Protein AF-A0A067H2M8-F1 (afdb_monomer_lite)

Secondary structure (DSSP, 8-state):
---EEEEEIIIIIEE-HHHHHHHHHHHHHHH-GGGSTT--HHHHHHHHHHHHHHGGG--STTHHHHHHHHHHHHH-GGG---TT-TT--HHHHHHHHHHHHHHHHHHTT--HHHHHHHHHHHHHHHHHH-HHHHHHHSEEPTTHHHHHHH--SEEEEEESS-HHHHHHHHHHHT-----EEEE--S----

Foldseek 3Di:
DFDEAEAECCPAWWVLLLLLLVLLVVLLCVVPVVLCVVPDVVLSVVLSVLSVVLVVVDQASLVSNVSSVLSSCLVDVVSDQFPPSVPDDSVNCNVQVVPRVVRSCVSVVHDPVVSLVSSVVSLVVCCVPPVPVSLVSTDTDPPNLVCQVPDPHHYEYEYCDDVVSVVSNCVPPHVRPDHDYDHPPDDRND

Sequence (190 aa):
MADLYALDFDGVLCDSCGESSLSAVKAAKVRWPGLFDGVDSVIEDWIVDQMHILRPVVETGYENLLLVRLLLEIRMPSIRKSSVSEGLTVEGILENWSKIKPVIMEDWSENRDALVDLFGKVRDEWMDKDLTTWIGANRFYPGIPDALKFASSRIYIVTTKQMLYYESLQELQYHLTEFMVWELVQRWKC

Organism: Citrus sinensis (NCBI:txid2711)

Structure (mmCIF, N/CA/C/O backbone):
data_AF-A0A067H2M8-F1
#
_entry.id   AF-A0A067H2M8-F1
#
loop_
_atom_site.group_PDB
_atom_site.id
_atom_site.type_symbol
_atom_site.label_atom_id
_atom_site.label_alt_id
_atom_site.label_comp_id
_atom_site.label_asym_id
_atom_site.label_entity_id
_atom_site.label_seq_id
_atom_site.pdbx_PDB_ins_code
_atom_site.Cartn_x
_atom_site.Cartn_y
_atom_site.Cartn_z
_atom_site.occupancy
_atom_site.B_iso_or_equiv
_atom_site.auth_seq_id
_atom_site.auth_comp_id
_atom_site.auth_asym_id
_atom_site.auth_atom_id
_atom_site.pdbx_PDB_model_num
ATOM 1 N N . MET A 1 1 ? 27.558 -12.879 -30.657 1.00 56.31 1 MET A N 1
ATOM 2 C CA . MET A 1 1 ? 26.306 -13.293 -29.990 1.00 56.31 1 MET A CA 1
ATOM 3 C C . MET A 1 1 ? 25.686 -12.030 -29.437 1.00 56.31 1 MET A C 1
ATOM 5 O O . MET A 1 1 ? 26.427 -11.264 -28.845 1.00 56.31 1 MET A O 1
ATOM 9 N N . ALA A 1 2 ? 24.414 -11.761 -29.728 1.00 75.31 2 ALA A N 1
ATOM 10 C CA . ALA A 1 2 ? 23.711 -10.655 -29.080 1.00 75.31 2 ALA A CA 1
ATOM 11 C C . ALA A 1 2 ? 23.363 -11.073 -27.648 1.00 75.31 2 ALA A C 1
ATOM 13 O O . ALA A 1 2 ? 22.971 -12.227 -27.443 1.00 75.31 2 ALA A O 1
ATOM 14 N N . ASP A 1 3 ? 23.524 -10.156 -26.699 1.00 85.06 3 ASP A N 1
ATOM 15 C CA . ASP A 1 3 ? 23.166 -10.393 -25.305 1.00 85.06 3 ASP A CA 1
ATOM 16 C C . ASP A 1 3 ? 21.646 -10.566 -25.160 1.00 85.06 3 ASP A C 1
ATOM 18 O O . ASP A 1 3 ? 20.851 -10.115 -25.995 1.00 85.06 3 ASP A O 1
ATOM 22 N N . LEU A 1 4 ? 21.245 -11.262 -24.099 1.00 87.69 4 LEU A N 1
ATOM 23 C CA . LEU A 1 4 ? 19.854 -11.464 -23.716 1.00 87.69 4 LEU A CA 1
ATOM 24 C C . LEU A 1 4 ? 19.677 -10.975 -22.283 1.00 87.69 4 LEU A C 1
ATOM 26 O O . LEU A 1 4 ? 20.441 -11.366 -21.401 1.00 87.69 4 LEU A O 1
ATOM 30 N N . TYR A 1 5 ? 18.654 -10.155 -22.060 1.00 85.94 5 TYR A N 1
ATOM 31 C CA . TYR A 1 5 ? 18.279 -9.661 -20.739 1.00 85.94 5 TYR A CA 1
ATOM 32 C C . TYR A 1 5 ? 16.954 -10.271 -20.298 1.00 85.94 5 TYR A C 1
ATOM 34 O O . TYR A 1 5 ? 16.018 -10.369 -21.087 1.00 85.94 5 TYR A O 1
ATOM 42 N N . ALA A 1 6 ? 16.871 -10.650 -19.028 1.00 86.50 6 ALA A N 1
ATOM 43 C CA . ALA A 1 6 ? 15.632 -11.013 -18.356 1.00 86.50 6 ALA A CA 1
ATOM 44 C C . ALA A 1 6 ? 15.443 -10.027 -17.199 1.00 86.50 6 ALA A C 1
ATOM 46 O O . ALA A 1 6 ? 16.275 -9.980 -16.293 1.00 86.50 6 ALA A O 1
ATOM 47 N N . LEU A 1 7 ? 14.415 -9.187 -17.285 1.00 86.25 7 LEU A N 1
ATOM 48 C CA . LEU A 1 7 ? 14.184 -8.060 -16.386 1.00 86.25 7 LEU A CA 1
ATOM 49 C C . LEU A 1 7 ? 12.970 -8.353 -15.510 1.00 86.25 7 LEU A C 1
ATOM 51 O O . LEU A 1 7 ? 11.916 -8.729 -16.021 1.00 86.25 7 LEU A O 1
ATOM 55 N N . ASP A 1 8 ? 13.127 -8.178 -14.202 1.00 84.25 8 ASP A N 1
ATOM 56 C CA . ASP A 1 8 ? 12.008 -8.264 -13.269 1.00 84.25 8 ASP A CA 1
ATOM 57 C C . ASP A 1 8 ? 11.084 -7.053 -13.433 1.00 84.25 8 ASP A C 1
ATOM 59 O O . ASP A 1 8 ? 11.547 -5.913 -13.517 1.00 84.25 8 ASP A O 1
ATOM 63 N N . PHE A 1 9 ? 9.776 -7.286 -13.495 1.00 82.75 9 PHE A N 1
ATOM 64 C CA . PHE A 1 9 ? 8.827 -6.213 -13.770 1.00 82.75 9 PHE A CA 1
ATOM 65 C C . PHE A 1 9 ? 8.784 -5.172 -12.640 1.00 82.75 9 PHE A C 1
ATOM 67 O O . PHE A 1 9 ? 9.075 -4.005 -12.892 1.00 82.75 9 PHE A O 1
ATOM 74 N N . ASP A 1 10 ? 8.487 -5.579 -11.404 1.00 77.94 10 ASP A N 1
ATOM 75 C CA . ASP A 1 10 ? 8.334 -4.636 -10.284 1.00 77.94 10 ASP A CA 1
ATOM 76 C C . ASP A 1 10 ? 9.689 -4.128 -9.750 1.00 77.94 10 ASP A C 1
ATOM 78 O O . ASP A 1 10 ? 9.782 -3.026 -9.222 1.00 77.94 10 ASP A O 1
ATOM 82 N N . GLY A 1 11 ? 10.756 -4.924 -9.852 1.00 80.06 11 GLY A N 1
ATOM 83 C CA . GLY A 1 11 ? 12.074 -4.577 -9.318 1.00 80.06 11 GLY A CA 1
ATOM 84 C C . GLY A 1 11 ? 12.980 -3.810 -10.280 1.00 80.06 11 GLY A C 1
ATOM 85 O O . GLY A 1 11 ? 13.974 -3.235 -9.837 1.00 80.06 11 GLY A O 1
ATOM 86 N N . VAL A 1 12 ? 12.681 -3.806 -11.585 1.00 86.19 12 VAL A N 1
ATOM 87 C CA . VAL A 1 12 ? 13.520 -3.138 -12.599 1.00 86.19 12 VAL A CA 1
ATOM 88 C C . VAL A 1 12 ? 12.724 -2.199 -13.489 1.00 86.19 12 VAL A C 1
ATOM 90 O O . VAL A 1 12 ? 13.233 -1.136 -13.836 1.00 86.19 12 VAL A O 1
ATOM 93 N N . LEU A 1 13 ? 11.509 -2.569 -13.895 1.00 84.31 13 LEU A N 1
ATOM 94 C CA . LEU A 1 13 ? 10.789 -1.821 -14.925 1.00 84.31 13 LEU A CA 1
ATOM 95 C C . LEU A 1 13 ? 9.836 -0.789 -14.340 1.00 84.31 13 LEU A C 1
ATOM 97 O O . LEU A 1 13 ? 9.843 0.366 -14.765 1.00 84.31 13 LEU A O 1
ATOM 101 N N . CYS A 1 14 ? 9.025 -1.209 -13.379 1.00 84.88 14 CYS A N 1
ATOM 102 C CA . CYS A 1 14 ? 7.854 -0.491 -12.921 1.00 84.88 14 CYS A CA 1
ATOM 103 C C . CYS A 1 14 ? 7.871 -0.301 -11.409 1.00 84.88 14 CYS A C 1
ATOM 105 O O . CYS A 1 14 ? 7.887 -1.264 -10.652 1.00 84.88 14 CYS A O 1
ATOM 107 N N . ASP A 1 15 ? 7.734 0.946 -10.974 1.00 86.50 15 ASP A N 1
ATOM 108 C CA . ASP A 1 15 ? 7.348 1.270 -9.614 1.00 86.50 15 ASP A CA 1
ATOM 109 C C . ASP A 1 15 ? 5.857 0.960 -9.418 1.00 86.50 15 ASP A C 1
ATOM 111 O O . ASP A 1 15 ? 4.973 1.793 -9.639 1.00 86.50 15 ASP A O 1
ATOM 115 N N . SER A 1 16 ? 5.573 -0.283 -9.026 1.00 83.19 16 SER A N 1
ATOM 116 C CA . SER A 1 16 ? 4.224 -0.725 -8.663 1.00 83.19 16 SER A CA 1
ATOM 117 C C . SER A 1 16 ? 3.851 -0.350 -7.220 1.00 83.19 16 SER A C 1
ATOM 119 O O . SER A 1 16 ? 2.772 -0.725 -6.743 1.00 83.19 16 SER A O 1
ATOM 121 N N . CYS A 1 17 ? 4.746 0.303 -6.464 1.00 86.25 17 CYS A N 1
ATOM 122 C CA . CYS A 1 17 ? 4.499 0.615 -5.059 1.00 86.25 17 CYS A CA 1
ATOM 123 C C . CYS A 1 17 ? 3.356 1.624 -4.928 1.00 86.25 17 CYS A C 1
ATOM 125 O O . CYS A 1 17 ? 2.462 1.416 -4.104 1.00 86.25 17 CYS A O 1
ATOM 127 N N . GLY A 1 18 ? 3.314 2.625 -5.812 1.00 87.44 18 GLY A N 1
ATOM 128 C CA . GLY A 1 18 ? 2.224 3.596 -5.899 1.00 87.44 18 GLY A CA 1
ATOM 129 C C . GLY A 1 18 ? 0.855 2.938 -6.086 1.00 87.44 18 GLY A C 1
ATOM 130 O O . GLY A 1 18 ? -0.044 3.155 -5.273 1.00 87.44 18 GLY A O 1
ATOM 131 N N . GLU A 1 19 ? 0.699 2.079 -7.100 1.00 91.50 19 GLU A N 1
ATOM 132 C CA . GLU A 1 19 ? -0.555 1.344 -7.333 1.00 91.50 19 GLU A CA 1
ATOM 133 C C . GLU A 1 19 ? -0.957 0.501 -6.125 1.00 91.50 19 GLU A C 1
ATOM 135 O O . GLU A 1 19 ? -2.073 0.643 -5.630 1.00 91.50 19 GLU A O 1
ATOM 140 N N . SER A 1 20 ? -0.052 -0.338 -5.617 1.00 91.31 20 SER A N 1
ATOM 141 C CA . SER A 1 20 ? -0.366 -1.235 -4.498 1.00 91.31 20 SER A CA 1
ATOM 142 C C . SER A 1 20 ? -0.766 -0.479 -3.222 1.00 91.31 20 SER A C 1
ATOM 144 O O . SER A 1 20 ? -1.695 -0.900 -2.528 1.00 91.31 20 SER A O 1
ATOM 146 N N . SER A 1 21 ? -0.138 0.670 -2.954 1.00 93.81 21 SER A N 1
ATOM 147 C CA . SER A 1 21 ? -0.455 1.544 -1.819 1.00 93.81 21 SER A CA 1
ATOM 148 C C . SER A 1 21 ? -1.825 2.204 -1.978 1.00 93.81 21 SER A C 1
ATOM 150 O O . SER A 1 21 ? -2.646 2.162 -1.062 1.00 93.81 21 SER A O 1
ATOM 152 N N . LEU A 1 22 ? -2.121 2.756 -3.159 1.00 94.75 22 LEU A N 1
ATOM 153 C CA . LEU A 1 22 ? -3.417 3.379 -3.448 1.00 94.75 22 LEU A CA 1
ATOM 154 C C . LEU A 1 22 ? -4.556 2.356 -3.419 1.00 94.75 22 LEU A C 1
ATOM 156 O O . LEU A 1 22 ? -5.611 2.615 -2.838 1.00 94.75 22 LEU A O 1
ATOM 160 N N . SER A 1 23 ? -4.337 1.171 -3.986 1.00 94.94 23 SER A N 1
ATOM 161 C CA . SER A 1 23 ? -5.277 0.052 -3.922 1.00 94.94 23 SER A CA 1
ATOM 162 C C . SER A 1 23 ? -5.531 -0.390 -2.482 1.00 94.94 23 SER A C 1
ATOM 164 O O . SER A 1 23 ? -6.674 -0.671 -2.121 1.00 94.94 23 SER A O 1
ATOM 166 N N . ALA A 1 24 ? -4.510 -0.371 -1.622 1.00 96.81 24 ALA A N 1
ATOM 167 C CA . ALA A 1 24 ? -4.663 -0.693 -0.209 1.00 96.81 24 ALA A CA 1
ATOM 168 C C . ALA A 1 24 ? -5.467 0.368 0.550 1.00 96.81 24 ALA A C 1
ATOM 170 O O . ALA A 1 24 ? -6.334 0.002 1.340 1.00 96.81 24 ALA A O 1
ATOM 171 N N . VAL A 1 25 ? -5.262 1.661 0.272 1.00 96.94 25 VAL A N 1
ATOM 172 C CA . VAL A 1 25 ? -6.093 2.743 0.833 1.00 96.94 25 VAL A CA 1
ATOM 173 C C . VAL A 1 25 ? -7.550 2.590 0.393 1.00 96.94 25 VAL A C 1
ATOM 175 O O . VAL A 1 25 ? -8.455 2.642 1.228 1.00 96.94 25 VAL A O 1
ATOM 178 N N . LYS A 1 26 ? -7.797 2.325 -0.896 1.00 96.00 26 LYS A N 1
ATOM 179 C CA . LYS A 1 26 ? -9.150 2.062 -1.418 1.00 96.00 26 LYS A CA 1
ATOM 180 C C . LYS A 1 26 ? -9.792 0.855 -0.730 1.00 96.00 26 LYS A C 1
ATOM 182 O O . LYS A 1 26 ? -10.932 0.944 -0.279 1.00 96.00 26 LYS A O 1
ATOM 187 N N . ALA A 1 27 ? -9.065 -0.251 -0.594 1.00 97.12 27 ALA A N 1
ATOM 188 C CA . ALA A 1 27 ? -9.567 -1.460 0.051 1.00 97.12 27 ALA A CA 1
ATOM 189 C C . ALA A 1 27 ? -9.803 -1.273 1.559 1.00 97.12 27 ALA A C 1
ATOM 191 O O . ALA A 1 27 ? -10.814 -1.739 2.085 1.00 97.12 27 ALA A O 1
ATOM 192 N N . ALA A 1 28 ? -8.937 -0.531 2.249 1.00 97.50 28 ALA A N 1
ATOM 193 C CA . ALA A 1 28 ? -9.103 -0.206 3.660 1.00 97.50 28 ALA A CA 1
ATOM 194 C C . ALA A 1 28 ? -10.357 0.652 3.905 1.00 97.50 28 ALA A C 1
ATOM 196 O O . ALA A 1 28 ? -11.106 0.363 4.837 1.00 97.50 28 ALA A O 1
ATOM 197 N N . LYS A 1 29 ? -10.655 1.625 3.030 1.00 96.94 29 LYS A N 1
ATOM 198 C CA . LYS A 1 29 ? -11.907 2.408 3.071 1.00 96.94 29 LYS A CA 1
ATOM 199 C C . LYS A 1 29 ? -13.154 1.537 2.900 1.00 96.94 29 LYS A C 1
ATOM 201 O O . LYS A 1 29 ? -14.165 1.781 3.549 1.00 96.94 29 LYS A O 1
ATOM 206 N N . VAL A 1 30 ? -13.084 0.504 2.057 1.00 97.38 30 VAL A N 1
ATOM 207 C CA . VAL A 1 30 ? -14.178 -0.469 1.887 1.00 97.38 30 VAL A CA 1
ATOM 208 C C . VAL A 1 30 ? -14.322 -1.359 3.124 1.00 97.38 30 VAL A C 1
ATOM 210 O O . VAL A 1 30 ? -15.438 -1.625 3.568 1.00 97.38 30 VAL A O 1
ATOM 213 N N . ARG A 1 31 ? -13.205 -1.827 3.695 1.00 97.56 31 ARG A N 1
ATOM 214 C CA . ARG A 1 31 ? -13.204 -2.769 4.823 1.00 97.56 31 ARG A CA 1
ATOM 215 C C . ARG A 1 31 ? -13.582 -2.118 6.153 1.00 97.56 31 ARG A C 1
ATOM 217 O O . ARG A 1 31 ? -14.285 -2.748 6.949 1.00 97.56 31 ARG A O 1
ATOM 224 N N . TRP A 1 32 ? -13.105 -0.898 6.393 1.00 96.75 32 TRP A N 1
ATOM 225 C CA . TRP A 1 32 ? -13.218 -0.177 7.662 1.00 96.75 32 TRP A CA 1
ATOM 226 C C . TRP A 1 32 ? -13.691 1.273 7.469 1.00 96.75 32 TRP A C 1
ATOM 228 O O . TRP A 1 32 ? -13.011 2.192 7.922 1.00 96.75 32 TRP A O 1
ATOM 238 N N . PRO A 1 33 ? -14.857 1.515 6.843 1.00 96.19 33 PRO A N 1
ATOM 239 C CA . PRO A 1 33 ? -15.288 2.862 6.459 1.00 96.19 33 PRO A CA 1
ATOM 240 C C . PRO A 1 33 ? -15.298 3.858 7.628 1.00 96.19 33 PRO A C 1
ATOM 242 O O . PRO A 1 33 ? -14.788 4.960 7.482 1.00 96.19 33 PRO A O 1
ATOM 245 N N . GLY A 1 34 ? -15.768 3.446 8.812 1.00 95.00 34 GLY A N 1
ATOM 246 C CA . GLY A 1 34 ? -15.823 4.323 9.990 1.00 95.00 34 GLY A CA 1
ATOM 247 C C . GLY A 1 34 ? -14.463 4.704 10.593 1.00 95.00 34 GLY A C 1
ATOM 248 O O . GLY A 1 34 ? -14.403 5.606 11.418 1.00 95.00 34 GLY A O 1
ATOM 249 N N . LEU A 1 35 ? -13.361 4.046 10.205 1.00 94.88 35 LEU A N 1
ATOM 250 C CA . LEU A 1 35 ? -12.015 4.477 10.612 1.00 94.88 35 LEU A CA 1
ATOM 251 C C . LEU A 1 35 ? -11.494 5.624 9.740 1.00 94.88 35 LEU A C 1
ATOM 253 O O . LEU A 1 35 ? -10.570 6.319 10.148 1.00 94.88 35 LEU A O 1
ATOM 257 N N . PHE A 1 36 ? -12.083 5.820 8.558 1.00 94.69 36 PHE A N 1
ATOM 258 C CA . PHE A 1 36 ? -11.705 6.876 7.621 1.00 94.69 36 PHE A CA 1
ATOM 259 C C . PHE A 1 36 ? -12.510 8.168 7.819 1.00 94.69 36 PHE A C 1
ATOM 261 O O . PHE A 1 36 ? -12.307 9.142 7.094 1.00 94.69 36 PHE A O 1
ATOM 268 N N . ASP A 1 37 ? -13.387 8.214 8.823 1.00 91.75 37 ASP A N 1
ATOM 269 C CA . ASP A 1 37 ? -14.097 9.431 9.200 1.00 91.75 37 ASP A CA 1
ATOM 270 C C . ASP A 1 37 ? -13.096 10.488 9.700 1.00 91.75 37 ASP A C 1
ATOM 272 O O . ASP A 1 37 ? -12.399 10.300 10.698 1.00 91.75 37 ASP A O 1
ATOM 276 N N . GLY A 1 38 ? -13.015 11.620 8.994 1.00 85.94 38 GLY A N 1
ATOM 277 C CA . GLY A 1 38 ? -12.073 12.700 9.312 1.00 85.94 38 GLY A CA 1
ATOM 278 C C . GLY A 1 38 ? -10.651 12.492 8.782 1.00 85.94 38 GLY A C 1
ATOM 279 O O . GLY A 1 38 ? -9.768 13.278 9.119 1.00 85.94 38 GLY A O 1
ATOM 280 N N . VAL A 1 39 ? -10.428 11.473 7.947 1.00 93.19 39 VAL A N 1
ATOM 281 C CA . VAL A 1 39 ? -9.182 11.314 7.190 1.00 93.19 39 VAL A CA 1
ATOM 282 C C . VAL A 1 39 ? -9.216 12.252 5.989 1.00 93.19 39 VAL A C 1
ATOM 284 O O . VAL A 1 39 ? -10.082 12.136 5.123 1.00 93.19 39 VAL A O 1
ATOM 287 N N . ASP A 1 40 ? -8.290 13.207 5.960 1.00 93.06 40 ASP A N 1
ATOM 288 C CA . ASP A 1 40 ? -8.107 14.119 4.835 1.00 93.06 40 ASP A CA 1
ATOM 289 C C . ASP A 1 40 ? -7.007 13.631 3.878 1.00 93.06 40 ASP A C 1
ATOM 291 O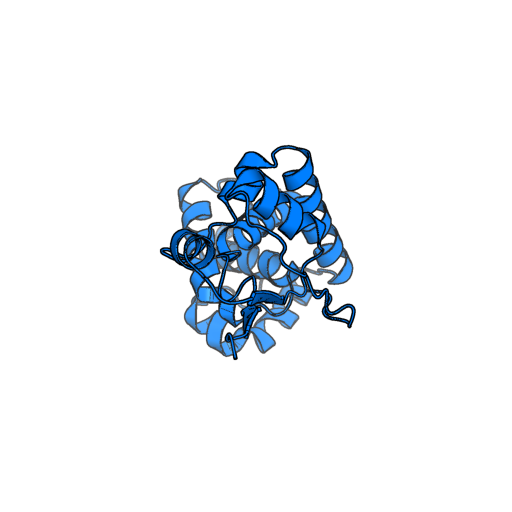 O . ASP A 1 40 ? -6.312 12.642 4.128 1.00 93.06 40 ASP A O 1
ATOM 295 N N . SER A 1 41 ? -6.834 14.347 2.765 1.00 93.25 41 SER A N 1
ATOM 296 C CA . SER A 1 41 ? -5.816 14.008 1.768 1.00 93.25 41 SER A CA 1
ATOM 297 C C . SER A 1 41 ? -4.393 14.073 2.323 1.00 93.25 41 SER A C 1
ATOM 299 O O . SER A 1 41 ? -3.542 13.325 1.870 1.00 93.25 41 SER A O 1
ATOM 301 N N . VAL A 1 42 ? -4.124 14.917 3.326 1.00 95.38 42 VAL A N 1
ATOM 302 C CA . VAL A 1 42 ? -2.784 15.046 3.920 1.00 95.38 42 VAL A CA 1
ATOM 303 C C . VAL A 1 42 ? -2.411 13.777 4.686 1.00 95.38 42 VAL A C 1
ATOM 305 O O . VAL A 1 42 ? -1.263 13.337 4.637 1.00 95.38 42 VAL A O 1
ATOM 308 N N . ILE A 1 43 ? -3.370 13.170 5.390 1.00 94.69 43 ILE A N 1
ATOM 309 C CA . ILE A 1 43 ? -3.161 11.885 6.065 1.00 94.69 43 ILE A CA 1
ATOM 310 C C . ILE A 1 43 ? -3.015 10.756 5.040 1.00 94.69 43 ILE A C 1
ATOM 312 O O . ILE A 1 43 ? -2.140 9.910 5.212 1.00 94.69 43 ILE A O 1
ATOM 316 N N . GLU A 1 44 ? -3.826 10.741 3.980 1.00 94.56 44 GLU A N 1
ATOM 317 C CA . GLU A 1 44 ? -3.713 9.725 2.923 1.00 94.56 44 GLU A CA 1
ATOM 318 C C . GLU A 1 44 ? -2.366 9.785 2.203 1.00 94.56 44 GLU A C 1
ATOM 320 O O . GLU A 1 44 ? -1.715 8.749 2.066 1.00 94.56 44 GLU A O 1
ATOM 325 N N . ASP A 1 45 ? -1.916 10.980 1.820 1.00 94.38 45 ASP A N 1
ATOM 326 C CA . ASP A 1 45 ? -0.614 11.190 1.185 1.00 94.38 45 ASP A CA 1
ATOM 327 C C . ASP A 1 45 ? 0.516 10.729 2.116 1.00 94.38 45 ASP A C 1
ATOM 329 O O . ASP A 1 45 ? 1.397 9.976 1.704 1.00 94.38 45 ASP A O 1
ATOM 333 N N . TRP A 1 46 ? 0.440 11.068 3.411 1.00 96.12 46 TRP A N 1
ATOM 334 C CA . TRP A 1 46 ? 1.416 10.600 4.397 1.00 96.12 46 TRP A CA 1
ATOM 335 C C . TRP A 1 46 ? 1.442 9.070 4.521 1.00 96.12 46 TRP A C 1
ATOM 337 O O . TRP A 1 46 ? 2.526 8.490 4.616 1.00 96.12 46 TRP A O 1
ATOM 347 N N . ILE A 1 47 ? 0.278 8.407 4.507 1.00 96.62 47 ILE A N 1
ATOM 348 C CA . ILE A 1 47 ? 0.189 6.940 4.518 1.00 96.62 47 ILE A CA 1
ATOM 349 C C . ILE A 1 47 ? 0.876 6.372 3.277 1.00 96.62 47 ILE A C 1
ATOM 351 O O . ILE A 1 47 ? 1.707 5.478 3.414 1.00 96.62 47 ILE A O 1
ATOM 355 N N . VAL A 1 48 ? 0.572 6.891 2.085 1.00 94.56 48 VAL A N 1
ATOM 356 C CA . VAL A 1 48 ? 1.185 6.432 0.829 1.00 94.56 48 VAL A CA 1
ATOM 357 C C . VAL A 1 48 ? 2.705 6.622 0.855 1.00 94.56 48 VAL A C 1
ATOM 359 O O . VAL A 1 48 ? 3.435 5.712 0.462 1.00 94.56 48 VAL A O 1
ATOM 362 N N . ASP A 1 49 ? 3.207 7.731 1.395 1.00 95.06 49 ASP A N 1
ATOM 363 C CA . ASP A 1 49 ? 4.647 7.950 1.569 1.00 95.06 49 ASP A CA 1
ATOM 364 C C . ASP A 1 49 ? 5.276 6.911 2.513 1.00 95.06 49 ASP A C 1
ATOM 366 O O . ASP A 1 49 ? 6.328 6.344 2.206 1.00 95.06 49 ASP A O 1
ATOM 370 N N . GLN A 1 50 ? 4.622 6.590 3.637 1.00 97.00 50 GLN A N 1
ATOM 371 C CA . GLN A 1 50 ? 5.126 5.563 4.560 1.00 97.00 50 GLN A CA 1
ATOM 372 C 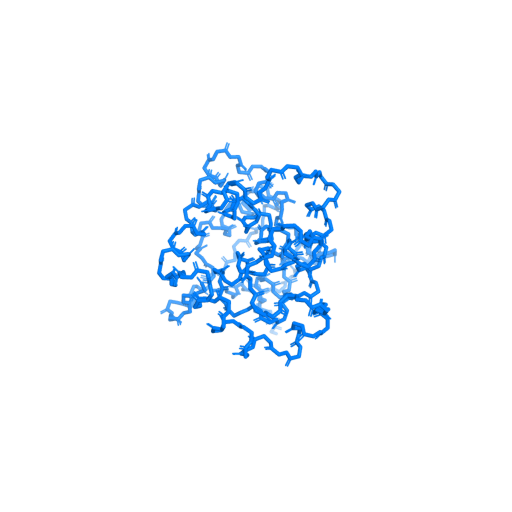C . GLN A 1 50 ? 5.077 4.161 3.945 1.00 97.00 50 GLN A C 1
ATOM 374 O O . GLN A 1 50 ? 5.952 3.339 4.214 1.00 97.00 50 GLN A O 1
ATOM 379 N N . MET A 1 51 ? 4.093 3.878 3.090 1.00 95.50 51 MET A N 1
ATOM 380 C CA . MET A 1 51 ? 3.989 2.596 2.392 1.00 95.50 51 MET A CA 1
ATOM 381 C C . MET A 1 51 ? 5.191 2.328 1.475 1.00 95.50 51 MET A C 1
ATOM 383 O O . MET A 1 51 ? 5.627 1.180 1.385 1.00 95.50 51 MET A O 1
ATOM 387 N N . HIS A 1 52 ? 5.797 3.361 0.876 1.00 91.88 52 HIS A N 1
ATOM 388 C CA . HIS A 1 52 ? 7.040 3.204 0.107 1.00 91.88 52 HIS A CA 1
ATOM 389 C C . HIS A 1 52 ? 8.210 2.761 0.992 1.00 91.88 52 HIS A C 1
ATOM 391 O O . HIS A 1 52 ? 8.999 1.905 0.594 1.00 91.88 52 HIS A O 1
ATOM 397 N N . ILE A 1 53 ? 8.294 3.291 2.215 1.00 94.56 53 ILE A N 1
ATOM 398 C CA . ILE A 1 53 ? 9.310 2.892 3.197 1.00 94.56 53 ILE A CA 1
ATOM 399 C C . ILE A 1 53 ? 9.062 1.455 3.667 1.00 94.56 53 ILE A C 1
ATOM 401 O O . ILE A 1 53 ? 10.006 0.680 3.788 1.00 94.56 53 ILE A O 1
ATOM 405 N N . LEU A 1 54 ? 7.799 1.085 3.896 1.00 95.75 54 LEU A N 1
ATOM 406 C CA . LEU A 1 54 ? 7.389 -0.230 4.402 1.00 95.75 54 LEU A CA 1
ATOM 407 C C . LEU A 1 54 ? 7.339 -1.323 3.329 1.00 95.75 54 LEU A C 1
ATOM 409 O O . LEU A 1 54 ? 7.187 -2.499 3.658 1.00 95.75 54 LEU A O 1
ATOM 413 N N . ARG A 1 55 ? 7.534 -0.981 2.053 1.00 92.06 55 ARG A N 1
ATOM 414 C CA . ARG A 1 55 ? 7.549 -1.936 0.939 1.00 92.06 55 ARG A CA 1
ATOM 415 C C . ARG A 1 55 ? 8.398 -3.199 1.180 1.00 92.06 55 ARG A C 1
ATOM 417 O O . ARG A 1 55 ? 7.941 -4.261 0.744 1.00 92.06 55 ARG A O 1
ATOM 424 N N . PRO A 1 56 ? 9.570 -3.150 1.852 1.00 92.75 56 PRO A N 1
ATOM 425 C CA . PRO A 1 56 ? 10.397 -4.332 2.094 1.00 92.75 56 PRO A CA 1
ATOM 426 C C . PRO A 1 56 ? 9.767 -5.396 2.998 1.00 92.75 56 PRO A C 1
ATOM 428 O O . PRO A 1 56 ? 10.173 -6.550 2.910 1.00 92.75 56 PRO A O 1
ATOM 431 N N . VAL A 1 57 ? 8.802 -5.047 3.861 1.00 94.44 57 VAL A N 1
ATOM 432 C CA . VAL A 1 57 ? 8.164 -6.038 4.752 1.00 94.44 57 VAL A CA 1
ATOM 433 C C . VAL A 1 57 ? 6.969 -6.749 4.120 1.00 94.44 57 VAL A C 1
ATOM 435 O O . VAL A 1 57 ? 6.476 -7.725 4.678 1.00 94.44 57 VAL A O 1
ATOM 438 N N . VAL A 1 58 ? 6.494 -6.264 2.971 1.00 91.56 58 VAL A N 1
ATOM 439 C CA . VAL A 1 58 ? 5.296 -6.775 2.301 1.00 91.56 58 VAL A CA 1
ATOM 440 C C . VAL A 1 58 ? 5.641 -8.008 1.472 1.00 91.56 58 VAL A C 1
ATOM 442 O O . VAL A 1 58 ? 6.285 -7.909 0.426 1.00 91.56 58 VAL A O 1
ATOM 445 N N . GLU A 1 59 ? 5.145 -9.162 1.912 1.00 87.69 59 GLU A N 1
ATOM 446 C CA . GLU A 1 59 ? 5.283 -10.436 1.190 1.00 87.69 59 GLU A CA 1
ATOM 447 C C . GLU A 1 59 ? 4.080 -10.716 0.277 1.00 87.69 59 GLU A C 1
ATOM 449 O O . GLU A 1 59 ? 4.205 -11.317 -0.792 1.00 87.69 59 GLU A O 1
ATOM 454 N N . THR A 1 60 ? 2.897 -10.275 0.704 1.00 86.38 60 THR A N 1
ATOM 455 C CA . THR A 1 60 ? 1.614 -10.537 0.046 1.00 86.38 60 THR A CA 1
ATOM 456 C C . THR A 1 60 ? 0.778 -9.260 -0.017 1.00 86.38 60 THR A C 1
ATOM 458 O O . THR A 1 60 ? 0.885 -8.384 0.839 1.00 86.38 60 THR A O 1
ATOM 461 N N . GLY A 1 61 ? -0.055 -9.119 -1.046 1.00 86.81 61 GLY A N 1
ATOM 462 C CA . GLY A 1 61 ? -0.781 -7.891 -1.361 1.00 86.81 61 GLY A CA 1
ATOM 463 C C . GLY A 1 61 ? -1.714 -7.436 -0.241 1.00 86.81 61 GLY A C 1
ATOM 464 O O . GLY A 1 61 ? -1.792 -6.238 0.036 1.00 86.81 61 GLY A O 1
ATOM 465 N N . TYR A 1 62 ? -2.357 -8.382 0.453 1.00 92.88 62 TYR A N 1
ATOM 466 C CA . TYR A 1 62 ? -3.291 -8.077 1.543 1.00 92.88 62 TYR A CA 1
ATOM 467 C C . TYR A 1 62 ? -2.614 -7.408 2.751 1.00 92.88 62 TYR A C 1
ATOM 469 O O . TYR A 1 62 ? -3.267 -6.688 3.508 1.00 92.88 62 TYR A O 1
ATOM 477 N N . GLU A 1 63 ? -1.306 -7.608 2.935 1.00 96.38 63 GLU A N 1
ATOM 478 C CA . GLU A 1 63 ? -0.552 -6.990 4.029 1.00 96.38 63 GLU A CA 1
ATOM 479 C C . GLU A 1 63 ? -0.516 -5.470 3.896 1.00 96.38 63 GLU A C 1
ATOM 481 O O . GLU A 1 63 ? -0.498 -4.777 4.911 1.00 96.38 63 GLU A O 1
ATOM 486 N N . ASN A 1 64 ? -0.628 -4.938 2.675 1.00 96.44 64 ASN A N 1
ATOM 487 C CA . ASN A 1 64 ? -0.727 -3.499 2.473 1.00 96.44 64 ASN A CA 1
ATOM 488 C C . ASN A 1 64 ? -1.964 -2.901 3.164 1.00 96.44 64 ASN A C 1
ATOM 490 O O . ASN A 1 64 ? -1.880 -1.804 3.706 1.00 96.44 64 ASN A O 1
ATOM 494 N N . LEU A 1 65 ? -3.098 -3.617 3.210 1.00 96.75 65 LEU A N 1
ATOM 495 C CA . LEU A 1 65 ? -4.299 -3.144 3.918 1.00 96.75 65 LEU A CA 1
ATOM 496 C C . LEU A 1 65 ? -4.037 -3.040 5.419 1.00 96.75 65 LEU A C 1
ATOM 498 O O . LEU A 1 65 ? -4.491 -2.097 6.069 1.00 96.75 65 LEU A O 1
ATOM 502 N N . LEU A 1 66 ? -3.314 -4.020 5.968 1.00 98.12 66 LEU A N 1
ATOM 503 C CA . LEU A 1 66 ? -2.968 -4.041 7.383 1.00 98.12 66 LEU A CA 1
ATOM 504 C C . LEU A 1 66 ? -2.035 -2.882 7.733 1.00 98.12 66 LEU A C 1
ATOM 506 O O . LEU A 1 66 ? -2.255 -2.213 8.739 1.00 98.12 66 LEU A O 1
ATOM 510 N N . LEU A 1 67 ? -1.037 -2.617 6.886 1.00 98.31 67 LEU A N 1
ATOM 511 C CA . LEU A 1 67 ? -0.118 -1.494 7.056 1.00 98.31 67 LEU A CA 1
ATOM 512 C C . LEU A 1 67 ? -0.848 -0.151 6.976 1.00 98.31 67 LEU A C 1
ATOM 514 O O . LEU A 1 67 ? -0.645 0.683 7.853 1.00 98.31 67 LEU A O 1
ATOM 518 N N . VAL A 1 68 ? -1.755 0.037 6.009 1.00 98.12 68 VAL A N 1
ATOM 519 C CA . VAL A 1 68 ? -2.580 1.255 5.903 1.00 98.12 68 VAL A CA 1
ATOM 520 C C . VAL A 1 68 ? -3.352 1.507 7.195 1.00 98.12 68 VAL A C 1
ATOM 522 O O . VAL A 1 68 ? -3.295 2.607 7.745 1.00 98.12 68 VAL A O 1
ATOM 525 N N . ARG A 1 69 ? -4.050 0.493 7.721 1.00 97.81 69 ARG A N 1
ATOM 526 C CA . ARG A 1 69 ? -4.798 0.647 8.972 1.00 97.81 69 ARG A CA 1
ATOM 527 C C . ARG A 1 69 ? -3.880 0.892 10.169 1.00 97.81 69 ARG A C 1
ATOM 529 O O . ARG A 1 69 ? -4.204 1.726 11.009 1.00 97.81 69 ARG A O 1
ATOM 536 N N . LEU A 1 70 ? -2.745 0.199 10.256 1.00 97.94 70 LEU A N 1
ATOM 537 C CA . LEU A 1 70 ? -1.798 0.373 11.357 1.00 97.94 70 LEU A CA 1
ATOM 538 C C . LEU A 1 70 ? -1.203 1.787 11.367 1.00 97.94 70 LEU A C 1
ATOM 540 O O . LEU A 1 70 ? -1.164 2.429 12.414 1.00 97.94 70 LEU A O 1
ATOM 544 N N . LEU A 1 71 ? -0.803 2.296 10.200 1.00 97.69 71 LEU A N 1
ATOM 545 C CA . LEU A 1 71 ? -0.341 3.673 10.014 1.00 97.69 71 LEU A CA 1
ATOM 546 C C . LEU A 1 71 ? -1.417 4.686 10.410 1.00 97.69 71 LEU A C 1
ATOM 548 O O . LEU A 1 71 ? -1.111 5.694 11.051 1.00 97.69 71 LEU A O 1
ATOM 552 N N . LEU A 1 72 ? -2.679 4.399 10.088 1.00 96.62 72 LEU A N 1
ATOM 553 C CA . LEU A 1 72 ? -3.800 5.239 10.485 1.00 96.62 72 LEU A CA 1
ATOM 554 C C . LEU A 1 72 ? -3.984 5.257 12.013 1.00 96.62 72 LEU A C 1
ATOM 556 O O . LEU A 1 72 ? -4.105 6.332 12.592 1.00 96.62 72 LEU A O 1
ATOM 560 N N . GLU A 1 73 ? -3.919 4.105 12.687 1.00 96.25 73 GLU A N 1
ATOM 561 C CA . GLU A 1 73 ? -3.985 4.010 14.157 1.00 96.25 73 GLU A CA 1
ATOM 562 C C . GLU A 1 73 ? -2.794 4.711 14.855 1.00 96.25 73 GLU A C 1
ATOM 564 O O . GLU A 1 73 ? -2.954 5.319 15.922 1.00 96.25 73 GLU A O 1
ATOM 569 N N . ILE A 1 74 ? -1.602 4.702 14.245 1.00 94.62 74 ILE A N 1
ATOM 570 C CA . ILE A 1 74 ? -0.438 5.476 14.718 1.00 94.62 74 ILE A CA 1
ATOM 571 C C . ILE A 1 74 ? -0.729 6.978 14.622 1.00 94.62 74 ILE A C 1
ATOM 573 O O . ILE A 1 74 ? -0.538 7.714 15.597 1.00 94.62 74 ILE A O 1
ATOM 577 N N . ARG A 1 75 ? -1.218 7.431 13.460 1.00 93.50 75 ARG A N 1
ATOM 578 C CA . ARG A 1 75 ? -1.456 8.849 13.160 1.00 93.50 75 ARG A CA 1
ATOM 579 C C . ARG A 1 75 ? -2.652 9.428 13.913 1.00 93.50 75 ARG A C 1
ATOM 581 O O . ARG A 1 75 ? -2.632 10.609 14.256 1.00 93.50 75 ARG A O 1
ATOM 588 N N . MET A 1 76 ? -3.664 8.609 14.185 1.00 92.81 76 MET A N 1
ATOM 589 C CA . MET A 1 76 ? -4.930 8.999 14.800 1.00 92.81 76 MET A CA 1
ATOM 590 C C . MET A 1 76 ? -5.175 8.191 16.084 1.00 92.81 76 MET A C 1
ATOM 592 O O . MET A 1 76 ? -5.791 7.125 16.054 1.00 92.81 76 MET A O 1
ATOM 596 N N . PRO A 1 77 ? -4.745 8.708 17.252 1.00 88.44 77 PRO A N 1
ATOM 597 C CA . PRO A 1 77 ? -4.889 8.003 18.524 1.00 88.44 77 PRO A CA 1
ATOM 598 C C . PRO A 1 77 ? -6.329 7.621 18.888 1.00 88.44 77 PRO A C 1
ATOM 600 O O . PRO A 1 77 ? -6.541 6.638 19.591 1.00 88.44 77 PRO A O 1
ATOM 603 N N . SER A 1 78 ? -7.314 8.388 18.415 1.00 90.69 78 SER A N 1
ATOM 604 C CA . SER A 1 78 ? -8.736 8.199 18.718 1.00 90.69 78 SER A CA 1
ATOM 605 C C . SER A 1 78 ? -9.340 6.924 18.132 1.00 90.69 78 SER A C 1
ATOM 607 O O . SER A 1 78 ? -10.365 6.473 18.632 1.00 90.69 78 SER A O 1
ATOM 609 N N . ILE A 1 79 ? -8.733 6.351 17.088 1.00 91.31 79 ILE A N 1
ATOM 610 C CA . ILE A 1 79 ? -9.250 5.156 16.405 1.00 91.31 79 ILE A CA 1
ATOM 611 C C . ILE A 1 79 ? -8.485 3.878 16.770 1.00 91.31 79 ILE A C 1
ATOM 613 O O . ILE A 1 79 ? -8.772 2.813 16.219 1.00 91.31 79 ILE A O 1
ATOM 617 N N . ARG A 1 80 ? -7.484 3.978 17.658 1.00 92.44 80 ARG A N 1
ATOM 618 C CA . ARG A 1 80 ? -6.635 2.844 18.030 1.00 92.44 80 ARG A CA 1
ATOM 619 C C . ARG A 1 80 ? -7.469 1.711 18.597 1.00 92.44 80 ARG A C 1
ATOM 621 O O . ARG A 1 80 ? -8.260 1.892 19.521 1.00 92.44 80 ARG A O 1
ATOM 628 N N . LYS A 1 81 ? -7.221 0.526 18.057 1.00 92.12 81 LYS A N 1
ATOM 629 C CA . LYS A 1 81 ? -7.774 -0.735 18.545 1.00 92.12 81 LYS A CA 1
ATOM 630 C C . LYS A 1 81 ? -6.672 -1.759 18.784 1.00 92.12 81 LYS A C 1
ATOM 632 O O . LYS A 1 81 ? -6.805 -2.586 19.678 1.00 92.12 81 LYS A O 1
ATOM 637 N N . SER A 1 82 ? -5.610 -1.710 17.984 1.00 92.44 82 SER A N 1
ATOM 638 C CA . SER A 1 82 ? -4.470 -2.603 18.132 1.00 92.44 82 SER A CA 1
ATOM 639 C C . SER A 1 82 ? -3.711 -2.322 19.425 1.00 92.44 82 SER A C 1
ATOM 641 O O . SER A 1 82 ? -3.439 -1.173 19.780 1.00 92.44 82 SER A O 1
ATOM 643 N N . SER A 1 83 ? -3.305 -3.398 20.083 1.00 93.25 83 SER A N 1
ATOM 644 C CA . SER A 1 83 ? -2.487 -3.393 21.297 1.00 93.25 83 SER A CA 1
ATOM 645 C C . SER A 1 83 ? -1.053 -2.900 21.068 1.00 93.25 83 SER A C 1
ATOM 647 O O . SER A 1 83 ? -0.338 -2.608 22.023 1.00 93.25 83 SER A O 1
ATOM 649 N N . VAL A 1 84 ? -0.634 -2.791 19.803 1.00 94.06 84 VAL A N 1
ATOM 650 C CA . VAL A 1 84 ? 0.748 -2.501 19.396 1.00 94.06 84 VAL A CA 1
ATOM 651 C C . VAL A 1 84 ? 0.946 -1.119 18.774 1.00 94.06 84 VAL A C 1
ATOM 653 O O . VAL A 1 84 ? 2.084 -0.761 18.511 1.00 94.06 84 VAL A O 1
ATOM 656 N N . SER A 1 85 ? -0.111 -0.340 18.512 1.00 90.94 85 SER A N 1
ATOM 657 C CA . SER A 1 85 ? 0.013 0.956 17.810 1.00 90.94 85 SER A CA 1
ATOM 658 C C . SER A 1 85 ? 0.545 2.100 18.677 1.00 90.94 85 SER A C 1
ATOM 660 O O . SER A 1 85 ? 1.056 3.091 18.150 1.00 90.94 85 SER A O 1
ATOM 662 N N . GLU A 1 86 ? 0.433 2.007 20.002 1.00 92.69 86 GLU A N 1
ATOM 663 C CA . GLU A 1 86 ? 0.898 3.064 20.898 1.00 92.69 86 GLU A CA 1
ATOM 664 C C . GLU A 1 86 ? 2.431 3.148 20.909 1.00 92.69 86 GLU A C 1
ATOM 666 O O . GLU A 1 86 ? 3.122 2.204 21.278 1.00 92.69 86 GLU A O 1
ATOM 671 N N . GLY A 1 87 ? 2.969 4.298 20.488 1.00 91.88 87 GLY A N 1
ATOM 672 C CA . GLY A 1 87 ? 4.416 4.533 20.425 1.00 91.88 87 GLY A CA 1
ATOM 673 C C . GLY A 1 87 ? 5.138 3.800 19.287 1.00 91.88 87 GLY A C 1
ATOM 674 O O . GLY A 1 87 ? 6.359 3.903 19.191 1.00 91.88 87 GLY A O 1
ATOM 675 N N . LEU A 1 88 ? 4.411 3.091 18.418 1.00 95.81 88 LEU A N 1
ATOM 676 C CA . LEU A 1 88 ? 4.986 2.382 17.280 1.00 95.81 88 LEU A CA 1
ATOM 677 C C . LEU A 1 88 ? 5.444 3.362 16.194 1.00 95.81 88 LEU A C 1
ATOM 679 O O . LEU A 1 88 ? 4.691 4.242 15.776 1.00 95.81 88 LEU A O 1
ATOM 683 N N . THR A 1 89 ? 6.678 3.187 15.723 1.00 96.25 89 THR A N 1
ATOM 684 C CA . THR A 1 89 ? 7.248 3.950 14.605 1.00 96.25 89 THR A CA 1
ATOM 685 C C . THR A 1 89 ? 7.299 3.108 13.334 1.00 96.25 89 THR A C 1
ATOM 687 O O . THR A 1 89 ? 7.154 1.885 13.374 1.00 96.25 89 THR A O 1
ATOM 690 N N . VAL A 1 90 ? 7.539 3.760 12.197 1.00 96.19 90 VAL A N 1
ATOM 691 C CA . VAL A 1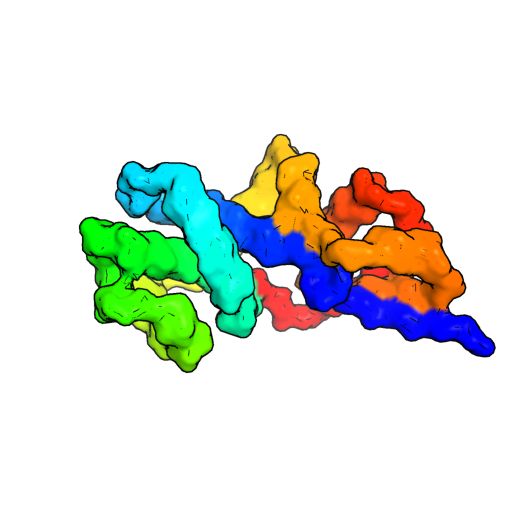 90 ? 7.697 3.094 10.895 1.00 96.19 90 VAL A CA 1
ATOM 692 C C . VAL A 1 90 ? 8.902 2.147 10.911 1.00 96.19 90 VAL A C 1
ATOM 694 O O . VAL A 1 90 ? 8.804 1.018 10.440 1.00 96.19 90 VAL A O 1
ATOM 697 N N . GLU A 1 91 ? 10.003 2.543 11.546 1.00 96.75 91 GLU A N 1
ATOM 698 C CA . GLU A 1 91 ? 11.181 1.694 11.756 1.00 96.75 91 GLU A CA 1
ATOM 699 C C . GLU A 1 91 ? 10.848 0.489 12.643 1.00 96.75 91 GLU A C 1
ATOM 701 O O . GLU A 1 91 ? 11.241 -0.636 12.341 1.00 96.75 91 GLU A O 1
ATOM 706 N N . GLY A 1 92 ? 10.045 0.695 13.692 1.00 97.19 92 GLY A N 1
ATOM 707 C CA . GLY A 1 92 ? 9.568 -0.391 14.546 1.00 97.19 92 GLY A CA 1
ATOM 708 C C . GLY A 1 92 ? 8.744 -1.428 13.777 1.00 97.19 92 GLY A C 1
ATOM 709 O O . GLY A 1 92 ? 8.878 -2.627 14.040 1.00 97.19 92 GLY A O 1
ATOM 710 N N . ILE A 1 93 ? 7.944 -0.987 12.797 1.00 97.88 93 ILE A N 1
ATOM 711 C CA . ILE A 1 93 ? 7.233 -1.878 11.868 1.00 97.88 93 ILE A CA 1
ATOM 712 C C . ILE A 1 93 ? 8.233 -2.642 10.995 1.00 97.88 93 ILE A C 1
ATOM 714 O O . ILE A 1 93 ? 8.135 -3.867 10.927 1.00 97.88 93 ILE A O 1
ATOM 718 N N . LEU A 1 94 ? 9.203 -1.959 10.373 1.00 97.00 94 LEU A N 1
ATOM 719 C CA . LEU A 1 94 ? 10.217 -2.594 9.518 1.00 97.00 94 LEU A CA 1
ATOM 720 C C . LEU A 1 94 ? 10.952 -3.734 10.231 1.00 97.00 94 LEU A C 1
ATOM 722 O O . LEU A 1 94 ? 11.133 -4.813 9.671 1.00 97.00 94 LEU A O 1
ATOM 726 N N . GLU A 1 95 ? 11.349 -3.507 11.479 1.00 97.31 95 GLU A N 1
ATOM 727 C CA . GLU A 1 95 ? 12.131 -4.468 12.258 1.00 97.31 95 GLU A CA 1
ATOM 728 C C . GLU A 1 95 ? 11.296 -5.635 12.803 1.00 97.31 95 GLU A C 1
ATOM 730 O O . GLU A 1 95 ? 11.830 -6.720 13.045 1.00 97.31 95 GLU A O 1
ATOM 735 N N . ASN A 1 96 ? 9.991 -5.435 13.028 1.00 97.12 96 ASN A N 1
ATOM 736 C CA . ASN A 1 96 ? 9.164 -6.375 13.793 1.00 97.12 96 ASN A CA 1
ATOM 737 C C . ASN A 1 96 ? 7.873 -6.810 13.086 1.00 97.12 96 ASN A C 1
ATOM 739 O O . ASN A 1 96 ? 7.005 -7.403 13.734 1.00 97.12 96 ASN A O 1
ATOM 743 N N . TRP A 1 97 ? 7.734 -6.583 11.776 1.00 97.62 97 TRP A N 1
ATOM 744 C CA . TRP A 1 97 ? 6.494 -6.867 11.043 1.00 97.62 97 TRP A CA 1
ATOM 745 C C . TRP A 1 97 ? 5.980 -8.298 11.231 1.00 97.62 97 TRP A C 1
ATOM 747 O O . TRP A 1 97 ? 4.797 -8.500 11.498 1.00 97.62 97 TRP A O 1
ATOM 757 N N . SER A 1 98 ? 6.866 -9.296 11.197 1.00 96.06 98 SER A N 1
ATOM 758 C CA . SER A 1 98 ? 6.499 -10.708 11.387 1.00 96.06 98 SER A CA 1
ATOM 759 C C . SER A 1 98 ? 5.877 -11.009 12.757 1.00 96.06 98 SER A C 1
ATOM 761 O O . SER A 1 98 ? 5.098 -11.953 12.877 1.00 96.06 98 SER A O 1
ATOM 763 N N . LYS A 1 99 ? 6.181 -10.197 13.779 1.00 97.44 99 LYS A N 1
ATOM 764 C CA . LYS A 1 99 ? 5.590 -10.279 15.123 1.00 97.44 99 LYS A CA 1
ATOM 765 C C . LYS A 1 99 ? 4.333 -9.418 15.253 1.00 97.44 99 LYS A C 1
ATOM 767 O O . LYS A 1 99 ? 3.401 -9.818 15.936 1.00 97.44 99 LYS A O 1
ATOM 772 N N . ILE A 1 100 ? 4.298 -8.260 14.593 1.00 98.12 100 ILE A N 1
ATOM 773 C CA . ILE A 1 100 ? 3.171 -7.314 14.619 1.00 98.12 100 ILE A CA 1
ATOM 774 C C . ILE A 1 100 ? 1.967 -7.868 13.848 1.00 98.12 100 ILE A C 1
ATOM 776 O O . ILE A 1 100 ? 0.849 -7.849 14.358 1.00 98.12 100 ILE A O 1
ATOM 780 N N . LYS A 1 101 ? 2.196 -8.400 12.640 1.00 97.62 101 LYS A N 1
ATOM 781 C CA . LYS A 1 101 ? 1.166 -8.925 11.731 1.00 97.62 101 LYS A CA 1
ATOM 782 C C . LYS A 1 101 ? 0.182 -9.900 12.400 1.00 97.62 101 LYS A C 1
ATOM 784 O O . LYS A 1 101 ? -1.020 -9.671 12.273 1.00 97.62 101 LYS A O 1
ATOM 789 N N . PRO A 1 102 ? 0.613 -10.969 13.103 1.00 97.69 102 PRO A N 1
ATOM 790 C CA . PRO A 1 102 ? -0.332 -11.881 13.748 1.00 97.69 102 PRO A CA 1
ATOM 791 C C . PRO A 1 102 ? -1.150 -11.208 14.860 1.00 97.69 102 PRO A C 1
ATOM 793 O O . PRO A 1 102 ? -2.337 -11.494 14.973 1.00 97.69 102 PRO A O 1
ATOM 796 N N . VAL A 1 103 ? -0.556 -10.278 15.617 1.00 98.06 103 VAL A N 1
ATOM 797 C CA . VAL A 1 103 ? -1.241 -9.570 16.712 1.00 98.06 103 VAL A CA 1
ATOM 798 C C . VAL A 1 103 ? -2.360 -8.683 16.176 1.00 98.06 103 VAL A C 1
ATOM 800 O O . VAL A 1 103 ? -3.496 -8.784 16.625 1.00 98.06 103 VAL A O 1
ATOM 803 N N . ILE A 1 104 ? -2.085 -7.859 15.160 1.00 98.00 104 ILE A N 1
ATOM 804 C CA . ILE A 1 104 ? -3.112 -6.971 14.594 1.00 98.00 104 ILE A CA 1
ATOM 805 C C . ILE A 1 104 ? -4.218 -7.749 13.870 1.00 98.00 104 ILE A C 1
ATOM 807 O O . ILE A 1 104 ? -5.376 -7.347 13.919 1.00 98.00 104 ILE A O 1
ATOM 811 N N . MET A 1 105 ? -3.895 -8.886 13.240 1.00 97.75 105 MET A N 1
ATOM 812 C CA . MET A 1 105 ? -4.902 -9.773 12.644 1.00 97.75 105 MET A CA 1
ATOM 813 C C . MET A 1 105 ? -5.881 -10.302 13.702 1.00 97.75 105 MET A C 1
ATOM 815 O O . MET A 1 105 ? -7.084 -10.354 13.444 1.00 97.75 105 MET A O 1
ATOM 819 N N . GLU A 1 106 ? -5.384 -10.651 14.892 1.00 97.69 106 GLU A N 1
ATOM 820 C CA . GLU A 1 106 ? -6.200 -11.093 16.027 1.00 97.69 106 GLU A CA 1
ATOM 821 C C . GLU A 1 106 ? -6.999 -9.935 16.649 1.00 97.69 106 GLU A C 1
ATOM 823 O O . GLU A 1 106 ? -8.230 -10.014 16.724 1.00 97.69 106 GLU A O 1
ATOM 828 N N . ASP A 1 107 ? -6.337 -8.825 16.996 1.00 97.19 107 ASP A N 1
ATOM 829 C CA . ASP A 1 107 ? -6.951 -7.628 17.600 1.00 97.19 107 ASP A CA 1
ATOM 830 C C . ASP A 1 107 ? -8.096 -7.072 16.738 1.00 97.19 107 ASP A C 1
ATOM 832 O O . ASP A 1 107 ? -9.127 -6.573 17.217 1.00 97.19 107 ASP A O 1
ATOM 836 N N . TRP A 1 108 ? -7.927 -7.140 15.421 1.00 97.50 108 TRP A N 1
ATOM 837 C CA . TRP A 1 108 ? -8.913 -6.665 14.462 1.00 97.50 108 TRP A CA 1
ATOM 838 C C . TRP A 1 108 ? -9.921 -7.735 14.049 1.00 97.50 108 TRP A C 1
ATOM 840 O O . TRP A 1 108 ? -10.932 -7.382 13.443 1.00 97.50 108 TRP A O 1
ATOM 850 N N . SER A 1 109 ? -9.702 -8.990 14.454 1.00 97.06 109 SER A N 1
ATOM 851 C CA . SER A 1 109 ? -10.524 -10.154 14.110 1.00 97.06 109 SER A CA 1
ATOM 852 C C . SER A 1 109 ? -10.671 -10.329 12.596 1.00 97.06 109 SER A C 1
ATOM 854 O O . SER A 1 109 ? -11.768 -10.546 12.079 1.00 97.06 109 SER A O 1
ATOM 856 N N . GLU A 1 110 ? -9.559 -10.184 11.875 1.00 97.25 110 GLU A N 1
ATOM 857 C CA . GLU A 1 110 ? -9.524 -10.249 10.417 1.00 97.25 110 GLU A CA 1
ATOM 858 C C . GLU A 1 110 ? -9.240 -11.658 9.897 1.00 97.25 110 GLU A C 1
ATOM 860 O O . GLU A 1 110 ? -8.586 -12.483 10.534 1.00 97.25 110 GLU A O 1
ATOM 865 N N . ASN A 1 111 ? -9.717 -11.921 8.682 1.00 96.75 111 ASN A N 1
ATOM 866 C CA . ASN A 1 111 ? -9.476 -13.168 7.972 1.00 96.75 111 ASN A CA 1
ATOM 867 C C . ASN A 1 111 ? -8.600 -12.907 6.743 1.00 96.75 111 ASN A C 1
ATOM 869 O O . ASN A 1 111 ? -8.909 -12.039 5.930 1.00 96.75 111 ASN A O 1
ATOM 873 N N . ARG A 1 112 ? -7.522 -13.686 6.596 1.00 95.56 112 ARG A N 1
ATOM 874 C CA . ARG A 1 112 ? -6.566 -13.530 5.492 1.00 95.56 112 ARG A CA 1
ATOM 875 C C . ARG A 1 112 ? -7.230 -13.636 4.120 1.00 95.56 112 ARG A C 1
ATOM 877 O O . ARG A 1 112 ? -7.004 -12.765 3.290 1.00 95.56 112 ARG A O 1
ATOM 884 N N . ASP A 1 113 ? -8.025 -14.676 3.886 1.00 95.06 113 ASP A N 1
ATOM 885 C CA . ASP A 1 113 ? -8.608 -14.940 2.567 1.00 95.06 113 ASP A CA 1
ATOM 886 C C . ASP A 1 113 ? -9.585 -13.825 2.171 1.00 95.06 113 ASP A C 1
ATOM 888 O O . ASP A 1 113 ? -9.524 -13.319 1.056 1.00 95.06 113 ASP A O 1
ATOM 892 N N . ALA A 1 114 ? -10.384 -13.333 3.123 1.00 96.31 114 ALA A N 1
ATOM 893 C CA . ALA A 1 114 ? -11.267 -12.191 2.894 1.00 96.31 114 ALA A CA 1
ATOM 894 C C . ALA A 1 114 ? -10.505 -10.905 2.513 1.00 96.31 114 ALA A C 1
ATOM 896 O O . ALA A 1 114 ? -10.974 -10.141 1.669 1.00 96.31 114 ALA A O 1
ATOM 897 N N . LEU A 1 115 ? -9.337 -10.654 3.119 1.00 97.06 115 LEU A N 1
ATOM 898 C CA . LEU A 1 115 ? -8.503 -9.497 2.775 1.00 97.06 115 LEU A CA 1
ATOM 899 C C . LEU A 1 115 ? -7.819 -9.663 1.412 1.00 97.06 115 LEU A C 1
ATOM 901 O O . LEU A 1 115 ? -7.727 -8.690 0.665 1.00 97.06 115 LEU A O 1
ATOM 905 N N . VAL A 1 116 ? -7.367 -10.876 1.077 1.00 93.88 116 VAL A N 1
ATOM 906 C CA . VAL A 1 116 ? -6.806 -11.205 -0.244 1.00 93.88 116 VAL A CA 1
ATOM 907 C C . VAL A 1 116 ? -7.850 -10.972 -1.337 1.00 93.88 116 VAL A C 1
ATOM 909 O O . VAL A 1 116 ? -7.578 -10.245 -2.292 1.00 93.88 116 VAL A O 1
ATOM 912 N N . ASP A 1 117 ? -9.056 -11.515 -1.164 1.00 94.12 117 ASP A N 1
ATOM 913 C CA . ASP A 1 117 ? -10.149 -11.380 -2.130 1.00 94.12 117 ASP A CA 1
ATOM 914 C C . ASP A 1 117 ? -10.567 -9.915 -2.306 1.00 94.12 117 ASP A C 1
ATOM 916 O O . ASP A 1 117 ? -10.761 -9.444 -3.429 1.00 94.12 117 ASP A O 1
ATOM 920 N N . LEU A 1 118 ? -10.666 -9.163 -1.203 1.00 96.25 118 LEU A N 1
ATOM 921 C CA . LEU A 1 118 ? -10.999 -7.742 -1.250 1.00 96.25 118 LEU A CA 1
ATOM 922 C C . LEU A 1 118 ? -9.928 -6.929 -1.984 1.00 96.25 118 LEU A C 1
ATOM 924 O O . LEU A 1 118 ? -10.270 -6.067 -2.795 1.00 96.25 118 LEU A O 1
ATOM 928 N N . PHE A 1 119 ? -8.648 -7.184 -1.705 1.00 94.31 119 PHE A N 1
ATOM 929 C CA . PHE A 1 119 ? -7.558 -6.465 -2.354 1.00 94.31 119 PHE A CA 1
ATOM 930 C C . PHE A 1 119 ? -7.538 -6.722 -3.861 1.00 94.31 119 PHE A C 1
ATOM 932 O O . PHE A 1 119 ? -7.467 -5.765 -4.629 1.00 94.31 119 PHE A O 1
ATOM 939 N N . GLY A 1 120 ? -7.670 -7.984 -4.285 1.00 91.38 120 GLY A N 1
ATOM 940 C CA . GLY A 1 120 ? -7.773 -8.340 -5.703 1.00 91.38 120 GLY A CA 1
ATOM 941 C C . GLY A 1 120 ? -8.947 -7.635 -6.380 1.00 91.38 120 GLY A C 1
ATOM 942 O O . GLY A 1 120 ? -8.755 -6.899 -7.344 1.00 91.38 120 GLY A O 1
ATOM 943 N N . LYS A 1 121 ? -10.142 -7.738 -5.787 1.00 93.19 121 LYS A N 1
ATOM 944 C CA . LYS A 1 121 ? -11.361 -7.118 -6.319 1.00 93.19 121 LYS A CA 1
ATOM 945 C C . LYS A 1 121 ? -11.235 -5.604 -6.512 1.00 93.19 121 LYS A C 1
ATOM 947 O O . LYS A 1 121 ? -11.692 -5.082 -7.521 1.00 93.19 121 LYS A O 1
ATOM 952 N N . VAL A 1 122 ? -10.643 -4.882 -5.560 1.00 94.56 122 VAL A N 1
ATOM 953 C CA . VAL A 1 122 ? -10.480 -3.419 -5.664 1.00 94.56 122 VAL A CA 1
ATOM 954 C C . VAL A 1 122 ? -9.533 -3.029 -6.799 1.00 94.56 122 VAL A C 1
ATOM 956 O O . VAL A 1 122 ? -9.762 -2.007 -7.448 1.00 94.56 122 VAL A O 1
ATOM 959 N N . ARG A 1 123 ? -8.490 -3.828 -7.047 1.00 91.00 123 ARG A N 1
ATOM 960 C CA . ARG A 1 123 ? -7.543 -3.603 -8.148 1.00 91.00 123 ARG A CA 1
ATOM 961 C C . ARG A 1 123 ? -8.211 -3.843 -9.492 1.00 91.00 123 ARG A C 1
ATOM 963 O O . ARG A 1 123 ? -8.162 -2.958 -10.342 1.00 91.00 123 ARG A O 1
ATOM 970 N N . ASP A 1 124 ? -8.911 -4.965 -9.623 1.00 89.44 124 ASP A N 1
ATOM 971 C CA . ASP A 1 124 ? -9.640 -5.322 -10.840 1.00 89.44 124 ASP A CA 1
ATOM 972 C C . ASP A 1 124 ? -10.727 -4.276 -11.149 1.00 89.44 124 ASP A C 1
ATOM 974 O O . ASP A 1 124 ? -10.788 -3.739 -12.251 1.00 89.44 124 ASP A O 1
ATOM 978 N N . GLU A 1 125 ? -11.510 -3.860 -10.146 1.00 92.94 125 GLU A N 1
ATOM 979 C CA . GLU A 1 125 ? -12.503 -2.795 -10.322 1.00 92.94 125 GLU A CA 1
ATOM 980 C C . GLU A 1 125 ? -11.886 -1.443 -10.706 1.00 92.94 125 GLU A C 1
ATOM 982 O O . GLU A 1 125 ? -12.532 -0.650 -11.396 1.00 92.94 125 GLU A O 1
ATOM 987 N N . TRP A 1 126 ? -10.679 -1.128 -10.225 1.00 92.44 126 TRP A N 1
ATOM 988 C CA . TRP A 1 126 ? -9.997 0.107 -10.604 1.00 92.44 126 TRP A CA 1
ATOM 989 C C . TRP A 1 126 ? -9.512 0.038 -12.054 1.00 92.44 126 TRP A C 1
ATOM 991 O O . TRP A 1 126 ? -9.757 0.985 -12.800 1.00 92.44 126 TRP A O 1
ATOM 1001 N N . MET A 1 127 ? -8.918 -1.083 -12.469 1.00 87.25 127 MET A N 1
ATOM 1002 C CA . MET A 1 127 ? -8.537 -1.320 -13.865 1.00 87.25 127 MET A CA 1
ATOM 1003 C C . MET A 1 127 ? -9.740 -1.202 -14.807 1.00 87.25 127 MET A C 1
ATOM 1005 O O . MET A 1 127 ? -9.652 -0.502 -15.814 1.00 87.25 127 MET A O 1
ATOM 1009 N N . ASP A 1 128 ? -10.875 -1.806 -14.446 1.00 89.50 128 ASP A N 1
ATOM 1010 C CA . ASP A 1 128 ? -12.093 -1.799 -15.263 1.00 89.50 128 ASP A CA 1
ATOM 1011 C C . ASP A 1 128 ? -12.716 -0.402 -15.398 1.00 89.50 128 ASP A C 1
ATOM 1013 O O . ASP A 1 128 ? -13.223 -0.033 -16.459 1.00 89.50 128 ASP A O 1
ATOM 1017 N N . LYS A 1 129 ? -12.727 0.382 -14.313 1.00 92.06 129 LYS A N 1
ATOM 1018 C CA . LYS A 1 129 ? -13.410 1.688 -14.276 1.00 92.06 129 LYS A CA 1
ATOM 1019 C C . LYS A 1 129 ? -12.544 2.829 -14.791 1.00 92.06 129 LYS A C 1
ATOM 1021 O O . LYS A 1 129 ? -13.079 3.782 -15.354 1.00 92.06 129 LYS A O 1
ATOM 1026 N N . ASP A 1 130 ? -11.241 2.779 -14.537 1.00 90.00 130 ASP A N 1
ATOM 1027 C CA . ASP A 1 130 ? -10.320 3.868 -14.844 1.00 90.00 130 ASP A CA 1
ATOM 1028 C C . ASP A 1 130 ? -8.898 3.348 -15.069 1.00 90.00 130 ASP A C 1
ATOM 1030 O O . ASP A 1 130 ? -7.968 3.570 -14.284 1.00 90.00 130 ASP A O 1
ATOM 1034 N N . LEU A 1 131 ? -8.742 2.661 -16.201 1.00 85.44 131 LEU A N 1
ATOM 1035 C CA . LEU A 1 131 ? -7.466 2.123 -16.648 1.00 85.44 131 LEU A CA 1
ATOM 1036 C C . LEU A 1 131 ? -6.376 3.202 -16.737 1.00 85.44 131 LEU A C 1
ATOM 1038 O O . LEU A 1 131 ? -5.223 2.944 -16.411 1.00 85.44 131 LEU A O 1
ATOM 1042 N N . THR A 1 132 ? -6.733 4.430 -17.128 1.00 85.88 132 THR A N 1
ATOM 1043 C CA . THR A 1 132 ? -5.772 5.533 -17.284 1.00 85.88 132 THR A CA 1
ATOM 1044 C C . THR A 1 132 ? -5.125 5.904 -15.953 1.00 85.88 132 THR A C 1
ATOM 1046 O O . THR A 1 132 ? -3.899 6.022 -15.876 1.00 85.88 132 THR A O 1
ATOM 1049 N N . THR A 1 133 ? -5.915 6.085 -14.889 1.00 88.94 133 THR A N 1
ATOM 1050 C CA . THR A 1 133 ? -5.340 6.414 -13.575 1.00 88.94 133 THR A CA 1
ATOM 1051 C C . THR A 1 133 ? -4.660 5.217 -12.931 1.00 88.94 133 THR A C 1
ATOM 1053 O O . THR A 1 133 ? -3.665 5.404 -12.230 1.00 88.94 133 THR A O 1
ATOM 1056 N N . TRP A 1 134 ? -5.128 4.000 -13.218 1.00 88.00 134 TRP A N 1
ATOM 1057 C CA . TRP A 1 134 ? -4.457 2.774 -12.799 1.00 88.00 134 TRP A CA 1
ATOM 1058 C C . TRP A 1 134 ? -3.055 2.646 -13.428 1.00 88.00 134 TRP A C 1
ATOM 1060 O O . TRP A 1 134 ? -2.074 2.416 -12.720 1.00 88.00 134 TRP A O 1
ATOM 1070 N N . ILE A 1 135 ? -2.917 2.906 -14.732 1.00 83.00 135 ILE A N 1
ATOM 1071 C CA . ILE A 1 135 ? -1.618 2.963 -15.426 1.00 83.00 135 ILE A CA 1
ATOM 1072 C C . ILE A 1 135 ? -0.753 4.097 -14.871 1.00 83.00 135 ILE A C 1
ATOM 1074 O O . ILE A 1 135 ? 0.426 3.903 -14.594 1.00 83.00 135 ILE A O 1
ATOM 1078 N N . GLY A 1 136 ? -1.335 5.276 -14.633 1.00 84.06 136 GLY A N 1
ATOM 1079 C CA . GLY A 1 136 ? -0.617 6.418 -14.059 1.00 84.06 136 GLY A CA 1
ATOM 1080 C C . GLY A 1 136 ? -0.037 6.168 -12.657 1.00 84.06 136 GLY A C 1
ATOM 1081 O O . GLY A 1 136 ? 0.896 6.873 -12.250 1.00 84.06 136 GLY A O 1
ATOM 1082 N N . ALA A 1 137 ? -0.568 5.177 -11.934 1.00 87.56 137 ALA A N 1
ATOM 1083 C CA . ALA A 1 137 ? -0.067 4.713 -10.643 1.00 87.56 137 ALA A CA 1
ATOM 1084 C C . ALA A 1 137 ? 1.025 3.627 -10.750 1.00 87.56 137 ALA A C 1
ATOM 1086 O O . ALA A 1 137 ? 1.728 3.392 -9.770 1.00 87.56 137 ALA A O 1
ATOM 1087 N N . ASN A 1 138 ? 1.194 3.006 -11.922 1.00 85.06 138 ASN A N 1
ATOM 1088 C CA . ASN A 1 138 ? 2.245 2.036 -12.244 1.00 85.06 138 ASN A CA 1
ATOM 1089 C C . ASN A 1 138 ? 3.294 2.697 -13.141 1.00 85.06 138 ASN A C 1
ATOM 1091 O O . ASN A 1 138 ? 3.316 2.527 -14.361 1.00 85.06 138 ASN A O 1
ATOM 1095 N N . ARG A 1 139 ? 4.146 3.529 -12.546 1.00 83.19 139 ARG A N 1
ATOM 1096 C CA . ARG A 1 139 ? 5.096 4.338 -13.317 1.00 83.19 139 ARG A CA 1
ATOM 1097 C C . ARG A 1 139 ? 6.358 3.545 -13.596 1.00 83.19 139 ARG A C 1
ATOM 1099 O O . ARG A 1 139 ? 6.903 2.923 -12.697 1.00 83.19 139 ARG A O 1
ATOM 1106 N N . PHE A 1 140 ? 6.888 3.630 -14.812 1.00 85.38 140 PHE A N 1
ATOM 1107 C CA . PHE A 1 140 ? 8.229 3.109 -15.062 1.00 85.38 140 PHE A CA 1
ATOM 1108 C C . PHE A 1 140 ? 9.284 3.918 -14.317 1.00 85.38 140 PHE A C 1
ATOM 1110 O O . PHE A 1 140 ? 9.172 5.143 -14.195 1.00 85.38 140 PHE A O 1
ATOM 1117 N N . TYR A 1 141 ? 10.326 3.232 -13.844 1.00 87.75 141 TYR A N 1
ATOM 1118 C CA . TYR A 1 141 ? 11.451 3.914 -13.222 1.00 87.75 141 TYR A CA 1
ATOM 1119 C C . TYR A 1 141 ? 12.106 4.884 -14.222 1.00 87.75 141 TYR A C 1
ATOM 1121 O O . TYR A 1 141 ? 12.164 4.599 -15.427 1.00 87.75 141 TYR A O 1
ATOM 1129 N N . PRO A 1 142 ? 12.612 6.042 -13.758 1.00 89.25 142 PRO A N 1
ATOM 1130 C CA . PRO A 1 142 ? 13.239 7.022 -14.637 1.00 89.25 142 PRO A CA 1
ATOM 1131 C C . PRO A 1 142 ? 14.344 6.405 -15.506 1.00 89.25 142 PRO A C 1
ATOM 1133 O O . PRO A 1 142 ? 15.229 5.715 -15.008 1.00 89.25 142 PRO A O 1
ATOM 1136 N N . GLY A 1 143 ? 14.292 6.660 -16.816 1.00 88.75 143 GLY A N 1
ATOM 1137 C CA . GLY A 1 143 ? 15.263 6.148 -17.792 1.00 88.75 143 GLY A CA 1
ATOM 1138 C C . GLY A 1 143 ? 14.977 4.742 -18.334 1.00 88.75 143 GLY A C 1
ATOM 1139 O O . GLY A 1 143 ? 15.507 4.401 -19.390 1.00 88.75 143 GLY A O 1
ATOM 1140 N N . ILE A 1 144 ? 14.097 3.953 -17.702 1.00 89.06 144 ILE A N 1
ATOM 1141 C CA . ILE A 1 144 ? 13.685 2.640 -18.227 1.00 89.06 144 ILE A CA 1
ATOM 1142 C C . ILE A 1 144 ? 13.003 2.741 -19.598 1.00 89.06 144 ILE A C 1
ATOM 1144 O O . ILE A 1 144 ? 13.395 1.978 -20.481 1.00 89.06 144 ILE A O 1
ATOM 1148 N N . PRO A 1 145 ? 12.047 3.664 -19.848 1.00 83.81 145 PRO A N 1
ATOM 1149 C CA . PRO A 1 145 ? 11.415 3.752 -21.164 1.00 83.81 145 PRO A CA 1
ATOM 1150 C C . PRO A 1 145 ? 12.419 3.967 -22.303 1.00 83.81 145 PRO A C 1
ATOM 1152 O O . PRO A 1 145 ? 12.343 3.303 -23.336 1.00 83.81 145 PRO A O 1
ATOM 1155 N N . ASP A 1 146 ? 13.394 4.856 -22.095 1.00 85.06 146 ASP A N 1
ATOM 1156 C CA . ASP A 1 146 ? 14.443 5.128 -23.078 1.00 85.06 146 ASP A CA 1
ATOM 1157 C C . ASP A 1 146 ? 15.367 3.917 -23.245 1.00 85.06 146 ASP A C 1
ATOM 1159 O O . ASP A 1 146 ? 15.661 3.516 -24.372 1.00 85.06 146 ASP A O 1
ATOM 1163 N N . ALA A 1 147 ? 15.775 3.279 -22.144 1.00 87.12 147 ALA A N 1
ATOM 1164 C CA . ALA A 1 147 ? 16.605 2.079 -22.184 1.00 87.12 147 ALA A CA 1
ATOM 1165 C C . ALA A 1 147 ? 15.940 0.938 -22.972 1.00 87.12 147 ALA A C 1
ATOM 1167 O O . ALA A 1 147 ? 16.595 0.318 -23.807 1.00 87.12 147 ALA A O 1
ATOM 1168 N N . LEU A 1 148 ? 14.642 0.697 -22.760 1.00 83.44 148 LEU A N 1
ATOM 1169 C CA . LEU A 1 148 ? 13.880 -0.311 -23.502 1.00 83.44 148 LEU A CA 1
ATOM 1170 C C . LEU A 1 148 ? 13.758 0.048 -24.987 1.00 83.44 148 LEU A C 1
ATOM 1172 O O . LEU A 1 148 ? 13.911 -0.819 -25.843 1.00 83.44 148 LEU A O 1
ATOM 1176 N N . LYS A 1 149 ? 13.524 1.326 -25.305 1.00 81.38 149 LYS A N 1
ATOM 1177 C CA . LYS A 1 149 ? 13.375 1.811 -26.684 1.00 81.38 149 LYS A CA 1
ATOM 1178 C C . LYS A 1 149 ? 14.662 1.702 -27.506 1.00 81.38 149 LYS A C 1
ATOM 1180 O O . LYS A 1 149 ? 14.595 1.456 -28.707 1.00 81.38 149 LYS A O 1
ATOM 1185 N N . PHE A 1 150 ? 15.819 1.928 -26.886 1.00 84.81 150 PHE A N 1
ATOM 1186 C CA . PHE A 1 150 ? 17.120 1.914 -27.567 1.00 84.81 150 PHE A CA 1
ATOM 1187 C C . PHE A 1 150 ? 17.871 0.583 -27.441 1.00 84.81 150 PHE A C 1
ATOM 1189 O O . PHE A 1 150 ? 18.969 0.448 -27.987 1.00 84.81 150 PHE A O 1
ATOM 1196 N N . ALA A 1 151 ? 17.304 -0.405 -26.747 1.00 84.19 151 ALA A N 1
ATOM 1197 C CA . ALA A 1 151 ? 17.914 -1.718 -26.623 1.00 84.19 151 ALA A CA 1
ATOM 1198 C C . ALA A 1 151 ? 17.965 -2.443 -27.978 1.00 84.19 151 ALA A C 1
ATOM 1200 O O . ALA A 1 151 ? 16.961 -2.593 -28.668 1.00 84.19 151 ALA A O 1
ATOM 1201 N N . SER A 1 152 ? 19.149 -2.937 -28.343 1.00 84.38 152 SER A N 1
ATOM 1202 C CA . SER A 1 152 ? 19.357 -3.813 -29.507 1.00 84.38 152 SER A CA 1
ATOM 1203 C C . SER A 1 152 ? 19.397 -5.303 -29.139 1.00 84.38 152 SER A C 1
ATOM 1205 O O . SER A 1 152 ? 19.411 -6.167 -30.018 1.00 84.38 152 SER A O 1
ATOM 1207 N N . SER A 1 153 ? 19.425 -5.602 -27.838 1.00 83.75 153 SER A N 1
ATOM 1208 C CA . SER A 1 153 ? 19.414 -6.951 -27.271 1.00 83.75 153 SER A CA 1
ATOM 1209 C C . SER A 1 153 ? 17.995 -7.498 -27.153 1.00 83.75 153 SER A C 1
ATOM 1211 O O . SER A 1 153 ? 17.031 -6.744 -27.039 1.00 83.75 153 SER A O 1
ATOM 1213 N N . ARG A 1 154 ? 17.860 -8.828 -27.114 1.00 82.75 154 ARG A N 1
ATOM 1214 C CA . ARG A 1 154 ? 16.570 -9.455 -26.788 1.00 82.75 154 ARG A CA 1
ATOM 1215 C C . ARG A 1 154 ? 16.275 -9.272 -25.305 1.00 82.75 154 ARG A C 1
ATOM 1217 O O . ARG A 1 154 ? 17.128 -9.582 -24.474 1.00 82.75 154 ARG A O 1
ATOM 1224 N N . ILE A 1 155 ? 15.073 -8.807 -24.985 1.00 82.75 155 ILE A N 1
ATOM 1225 C CA . ILE A 1 155 ? 14.638 -8.570 -23.610 1.00 82.75 155 ILE A CA 1
ATOM 1226 C C . ILE A 1 155 ? 13.424 -9.446 -23.307 1.00 82.75 155 ILE A C 1
ATOM 1228 O O . ILE A 1 155 ? 12.489 -9.553 -24.095 1.00 82.75 155 ILE A O 1
ATOM 1232 N N . TYR A 1 156 ? 13.453 -10.056 -22.132 1.00 81.44 156 TYR A N 1
ATOM 1233 C CA . TYR A 1 156 ? 12.369 -10.818 -21.541 1.00 81.44 156 TYR A CA 1
ATOM 1234 C C . TYR A 1 156 ? 11.934 -10.123 -20.267 1.00 81.44 156 TYR A C 1
ATOM 1236 O O . TYR A 1 156 ? 12.770 -9.608 -19.523 1.00 81.44 156 TYR A O 1
ATOM 1244 N N . ILE A 1 157 ? 10.634 -10.139 -20.010 1.00 79.75 157 ILE A N 1
ATOM 1245 C CA . ILE A 1 157 ? 10.080 -9.637 -18.761 1.00 79.75 157 ILE A CA 1
ATOM 1246 C C . ILE A 1 157 ? 9.674 -10.845 -17.937 1.00 79.75 157 ILE A C 1
ATOM 1248 O O . ILE A 1 157 ? 8.907 -11.700 -18.386 1.00 79.75 157 ILE A O 1
ATOM 1252 N N . VAL A 1 158 ? 10.246 -10.925 -16.745 1.00 80.19 158 VAL A N 1
ATOM 1253 C CA . VAL A 1 158 ? 9.967 -11.966 -15.766 1.00 80.19 158 VAL A CA 1
ATOM 1254 C C . VAL A 1 158 ? 9.061 -11.345 -14.720 1.00 80.19 158 VAL A C 1
ATOM 1256 O O . VAL A 1 158 ? 9.395 -10.320 -14.133 1.00 80.19 158 VAL A O 1
ATOM 1259 N N . THR A 1 159 ? 7.883 -11.928 -14.522 1.00 74.75 159 THR A N 1
ATOM 1260 C CA . THR A 1 159 ? 6.923 -11.421 -13.544 1.00 74.75 159 THR A CA 1
ATOM 1261 C C . THR A 1 159 ? 6.069 -12.547 -12.978 1.00 74.75 159 THR A C 1
ATOM 1263 O O . THR A 1 159 ? 5.827 -13.565 -13.629 1.00 74.75 159 THR A O 1
ATOM 1266 N N . THR A 1 160 ? 5.621 -12.356 -11.741 1.00 68.56 160 THR A N 1
ATOM 1267 C CA . THR A 1 160 ? 4.591 -13.173 -11.085 1.00 68.56 160 THR A CA 1
ATOM 1268 C C . THR A 1 160 ? 3.200 -12.538 -11.189 1.00 68.56 160 THR A C 1
ATOM 1270 O O . THR A 1 160 ? 2.228 -13.100 -10.685 1.00 68.56 160 THR A O 1
ATOM 1273 N N . LYS A 1 161 ? 3.085 -11.362 -11.823 1.00 67.25 161 LYS A N 1
ATOM 1274 C CA . LYS A 1 161 ? 1.815 -10.671 -12.076 1.00 67.25 161 LYS A CA 1
ATOM 1275 C C . LYS A 1 161 ? 1.058 -11.350 -13.217 1.00 67.25 161 LYS A C 1
ATOM 1277 O O . LYS A 1 161 ? 1.663 -11.903 -14.130 1.00 67.25 161 LYS A O 1
ATOM 1282 N N . GLN A 1 162 ? -0.268 -11.244 -13.183 1.00 63.12 162 GLN A N 1
ATOM 1283 C CA . GLN A 1 162 ? -1.120 -11.712 -14.278 1.00 63.12 162 GLN A CA 1
ATOM 1284 C C . GLN A 1 162 ? -0.826 -10.924 -15.562 1.00 63.12 162 GLN A C 1
ATOM 1286 O O . GLN A 1 162 ? -0.661 -9.703 -15.511 1.00 63.12 162 GLN A O 1
ATOM 1291 N N . MET A 1 163 ? -0.828 -11.604 -16.713 1.00 60.47 163 MET A N 1
ATOM 1292 C CA . MET A 1 163 ? -0.473 -10.993 -18.004 1.00 60.47 163 MET A CA 1
ATOM 1293 C C . MET A 1 163 ? -1.301 -9.749 -18.364 1.00 60.47 163 MET A C 1
ATOM 1295 O O . MET A 1 163 ? -0.741 -8.799 -18.904 1.00 60.47 163 MET A O 1
ATOM 1299 N N . LEU A 1 164 ? -2.582 -9.692 -17.978 1.00 63.94 164 LEU A N 1
ATOM 1300 C CA . LEU A 1 164 ? -3.468 -8.546 -18.239 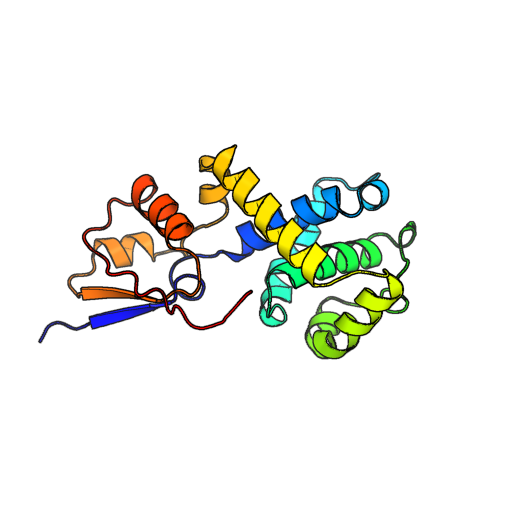1.00 63.94 164 LEU A CA 1
ATOM 1301 C C . LEU A 1 164 ? -2.916 -7.211 -17.699 1.00 63.94 164 LEU A C 1
ATOM 1303 O O . LEU A 1 164 ? -3.095 -6.161 -18.319 1.00 63.94 164 LEU A O 1
ATOM 1307 N N . TYR A 1 165 ? -2.212 -7.249 -16.561 1.00 65.00 165 TYR A N 1
ATOM 1308 C CA . TYR A 1 165 ? -1.580 -6.072 -15.956 1.00 65.00 165 TYR A CA 1
ATOM 1309 C C . TYR A 1 165 ? -0.457 -5.527 -16.845 1.00 65.00 165 TYR A C 1
ATOM 1311 O O . TYR A 1 165 ? -0.290 -4.317 -16.971 1.00 65.00 165 TYR A O 1
ATOM 1319 N N . TYR A 1 166 ? 0.300 -6.424 -17.476 1.00 62.50 166 TYR A N 1
ATOM 1320 C CA . TYR A 1 166 ? 1.392 -6.061 -18.368 1.00 62.50 166 TYR A CA 1
ATOM 1321 C C . TYR A 1 166 ? 0.887 -5.601 -19.739 1.00 62.50 166 TYR A C 1
ATOM 1323 O O . TYR A 1 166 ? 1.328 -4.559 -20.217 1.00 62.50 1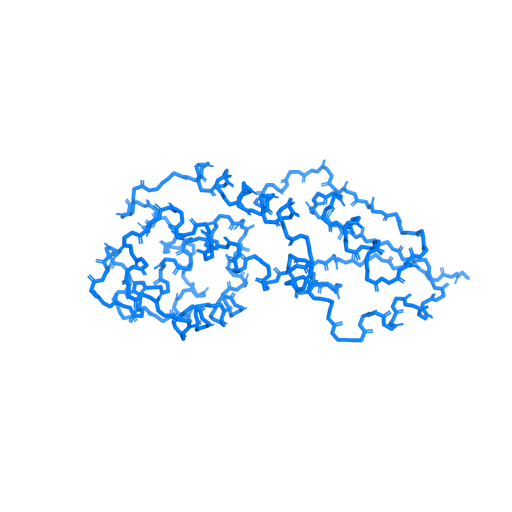66 TYR A O 1
ATOM 1331 N N . GLU A 1 167 ? -0.055 -6.328 -20.345 1.00 64.31 167 GLU A N 1
ATOM 1332 C CA . GLU A 1 167 ? -0.632 -5.975 -21.652 1.00 64.31 167 GLU A CA 1
ATOM 1333 C C . GLU A 1 167 ? -1.221 -4.558 -21.627 1.00 64.31 167 GLU A C 1
ATOM 1335 O O . GLU A 1 167 ? -0.917 -3.738 -22.495 1.00 64.31 167 GLU A O 1
ATOM 1340 N N . SER A 1 168 ? -1.942 -4.228 -20.551 1.00 61.47 168 SER A N 1
ATOM 1341 C CA . SER A 1 168 ? -2.496 -2.889 -20.328 1.00 61.47 168 SER A CA 1
ATOM 1342 C C . SER A 1 168 ? -1.427 -1.787 -20.285 1.00 61.47 168 SER A C 1
ATOM 1344 O O . SER A 1 168 ? -1.654 -0.680 -20.771 1.00 61.47 168 SER A O 1
ATOM 1346 N N . LEU A 1 169 ? -0.249 -2.072 -19.720 1.00 63.00 169 LEU A N 1
ATOM 1347 C CA . LEU A 1 169 ? 0.864 -1.119 -19.633 1.00 63.00 169 LEU A CA 1
ATOM 1348 C C . LEU A 1 169 ? 1.658 -1.030 -20.942 1.00 63.00 169 LEU A C 1
ATOM 1350 O O . LEU A 1 169 ? 2.128 0.045 -21.318 1.00 63.00 169 LEU A O 1
ATOM 1354 N N . GLN A 1 170 ? 1.795 -2.141 -21.665 1.00 61.78 170 GLN A N 1
ATOM 1355 C CA . GLN A 1 170 ? 2.547 -2.199 -22.915 1.00 61.78 170 GLN A CA 1
ATOM 1356 C C . GLN A 1 170 ? 1.826 -1.475 -24.061 1.00 61.78 170 GLN A C 1
ATOM 1358 O O . GLN A 1 170 ? 2.471 -0.722 -24.801 1.00 61.78 170 GLN A O 1
ATOM 1363 N N . GLU A 1 171 ? 0.512 -1.677 -24.207 1.00 52.28 171 GLU A N 1
ATOM 1364 C CA . GLU A 1 171 ? -0.275 -1.102 -25.307 1.00 52.28 171 GLU A CA 1
ATOM 1365 C C . GLU A 1 171 ? -0.369 0.424 -25.237 1.00 52.28 171 GLU A C 1
ATOM 1367 O O . GLU A 1 171 ? -0.338 1.092 -26.271 1.00 52.28 171 GLU A O 1
ATOM 1372 N N . LEU A 1 172 ? -0.449 0.988 -24.030 1.00 50.53 172 LEU A N 1
ATOM 1373 C CA . LEU A 1 172 ? -0.763 2.405 -23.843 1.00 50.53 172 LEU A CA 1
ATOM 1374 C C . LEU A 1 172 ? 0.461 3.297 -23.630 1.00 50.53 172 LEU A C 1
ATOM 1376 O O . LEU A 1 172 ? 0.354 4.507 -23.834 1.00 50.53 172 LEU A O 1
ATOM 1380 N N . GLN A 1 173 ? 1.616 2.739 -23.250 1.00 50.94 173 GLN A N 1
ATOM 1381 C CA . GLN A 1 173 ? 2.747 3.568 -22.837 1.00 50.94 173 GLN A CA 1
ATOM 1382 C C . GLN A 1 173 ? 3.870 3.681 -23.881 1.00 50.94 173 GLN A C 1
ATOM 1384 O O . GLN A 1 173 ? 4.381 4.788 -24.043 1.00 50.94 173 GLN A O 1
ATOM 1389 N N . TYR A 1 174 ? 4.251 2.624 -24.628 1.00 51.34 174 TYR A N 1
ATOM 1390 C CA . TYR A 1 174 ? 5.495 2.701 -25.432 1.00 51.34 174 TYR A CA 1
ATOM 1391 C C . TYR A 1 174 ? 5.612 1.884 -26.743 1.00 51.34 174 TYR A C 1
ATOM 1393 O O . TYR A 1 174 ? 6.686 1.930 -27.341 1.00 51.34 174 TYR A O 1
ATOM 1401 N N . HIS A 1 175 ? 4.578 1.189 -27.252 1.00 47.69 175 HIS A N 1
ATOM 1402 C CA . HIS A 1 175 ? 4.674 0.402 -28.512 1.00 47.69 175 HIS A CA 1
ATOM 1403 C C . HIS A 1 175 ? 5.925 -0.508 -28.574 1.00 47.69 175 HIS A C 1
ATOM 1405 O O . HIS A 1 175 ? 6.659 -0.558 -29.565 1.00 47.69 175 HIS A O 1
ATOM 1411 N N . LEU A 1 176 ? 6.202 -1.208 -27.476 1.00 47.34 176 LEU A N 1
ATOM 1412 C CA . LEU A 1 176 ? 7.365 -2.081 -27.344 1.00 47.34 176 LEU A CA 1
ATOM 1413 C C . LEU A 1 176 ? 7.174 -3.364 -28.176 1.00 47.34 176 LEU A C 1
ATOM 1415 O O . LEU A 1 176 ? 6.163 -4.049 -28.036 1.00 47.34 176 LEU A O 1
ATOM 1419 N N . THR A 1 177 ? 8.132 -3.671 -29.056 1.00 39.19 177 THR A N 1
ATOM 1420 C CA . THR A 1 177 ? 8.088 -4.791 -30.016 1.00 39.19 177 THR A CA 1
ATOM 1421 C C . THR A 1 177 ? 8.496 -6.112 -29.353 1.00 39.19 177 THR A C 1
ATOM 1423 O O . THR A 1 177 ? 9.574 -6.192 -28.780 1.00 39.19 177 THR A O 1
ATOM 1426 N N . GLU A 1 178 ? 7.622 -7.123 -29.443 1.00 44.62 178 GLU A N 1
ATOM 1427 C CA . GLU A 1 178 ? 7.814 -8.543 -29.074 1.00 44.62 178 GLU A CA 1
ATOM 1428 C C . GLU A 1 178 ? 8.671 -8.826 -27.825 1.00 44.62 178 GLU A C 1
ATOM 1430 O O . GLU A 1 178 ? 9.840 -9.205 -27.905 1.00 44.62 178 GLU A O 1
ATOM 1435 N N . PHE A 1 179 ? 8.040 -8.746 -26.653 1.00 50.19 179 PHE A N 1
ATOM 1436 C CA . PHE A 1 179 ? 8.591 -9.271 -25.406 1.00 50.19 179 PHE A CA 1
ATOM 1437 C C . PHE A 1 179 ? 7.856 -10.567 -25.062 1.00 50.19 179 PHE A C 1
ATOM 1439 O O . PHE A 1 179 ? 6.629 -10.603 -25.017 1.00 50.19 179 PHE A O 1
ATOM 1446 N N . MET A 1 180 ? 8.597 -11.648 -24.820 1.00 42.66 180 MET A N 1
ATOM 1447 C CA . MET A 1 180 ? 8.015 -12.862 -24.246 1.00 42.66 180 MET A CA 1
ATOM 1448 C C . MET A 1 180 ? 7.853 -12.641 -22.744 1.00 42.66 180 MET A C 1
ATOM 1450 O O . MET A 1 180 ? 8.846 -12.589 -22.014 1.00 42.66 180 MET A O 1
ATOM 1454 N N . VAL A 1 181 ? 6.607 -12.523 -22.294 1.00 47.56 181 VAL A N 1
ATOM 1455 C CA . VAL A 1 181 ? 6.269 -12.617 -20.875 1.00 47.56 181 VAL A CA 1
ATOM 1456 C C . VAL A 1 181 ? 6.351 -14.087 -20.495 1.00 47.56 181 VAL A C 1
ATOM 1458 O O . VAL A 1 181 ? 5.593 -14.918 -20.995 1.00 47.56 181 VAL A O 1
ATOM 1461 N N . TRP A 1 182 ? 7.308 -14.425 -19.637 1.00 40.47 182 TRP A N 1
ATOM 1462 C CA . TRP A 1 182 ? 7.329 -15.738 -19.007 1.00 40.47 182 TRP A CA 1
ATOM 1463 C C . TRP A 1 182 ? 6.552 -15.626 -17.702 1.00 40.47 182 TRP A C 1
ATOM 1465 O O . TRP A 1 182 ? 7.093 -15.207 -16.678 1.00 40.47 182 TRP A O 1
ATOM 1475 N N . GLU A 1 183 ? 5.264 -15.965 -17.754 1.00 41.78 183 GLU A N 1
ATOM 1476 C CA . GLU A 1 183 ? 4.460 -16.117 -16.548 1.00 41.78 183 GLU A CA 1
ATOM 1477 C C . GLU A 1 183 ? 4.996 -17.339 -15.796 1.00 41.78 183 GLU A C 1
ATOM 1479 O O . GLU A 1 183 ? 4.839 -18.490 -16.220 1.00 41.78 183 GLU A O 1
ATOM 1484 N N . LEU A 1 184 ? 5.683 -17.103 -14.679 1.00 38.94 184 LEU A N 1
ATOM 1485 C CA . LEU A 1 184 ? 6.028 -18.172 -13.753 1.00 38.94 184 LEU A CA 1
ATOM 1486 C C . LEU A 1 184 ? 4.725 -18.629 -13.085 1.00 38.94 184 LEU A C 1
ATOM 1488 O O . LEU A 1 184 ? 4.400 -18.206 -11.977 1.00 38.94 184 LEU A O 1
ATOM 1492 N N . VAL A 1 185 ? 3.964 -19.507 -13.754 1.00 35.59 185 VAL A N 1
ATOM 1493 C CA . VAL A 1 185 ? 2.786 -20.190 -13.190 1.00 35.59 185 VAL A CA 1
ATOM 1494 C C . VAL A 1 185 ? 3.259 -21.222 -12.163 1.00 35.59 185 VAL A C 1
ATOM 1496 O O . VAL A 1 185 ? 3.162 -22.436 -12.337 1.00 35.59 185 VAL A O 1
ATOM 1499 N N . GLN A 1 186 ? 3.828 -20.732 -11.069 1.00 29.06 186 GLN A N 1
ATOM 1500 C CA . GLN A 1 186 ? 4.097 -21.466 -9.847 1.00 29.06 186 GLN A CA 1
ATOM 1501 C C . GLN A 1 186 ? 3.980 -20.487 -8.673 1.00 29.06 186 GLN A C 1
ATOM 1503 O O . GLN A 1 186 ? 4.952 -19.913 -8.199 1.00 29.06 186 GLN A O 1
ATOM 1508 N N . ARG A 1 187 ? 2.760 -20.407 -8.136 1.00 29.55 187 ARG A N 1
ATOM 1509 C CA . ARG A 1 187 ? 2.553 -20.478 -6.684 1.00 29.55 187 ARG A CA 1
ATOM 1510 C C . ARG A 1 187 ? 3.164 -19.344 -5.849 1.00 29.55 187 ARG A C 1
ATOM 1512 O O . ARG A 1 187 ? 3.642 -19.598 -4.753 1.00 29.55 187 ARG A O 1
ATOM 1519 N N . TRP A 1 188 ? 3.042 -18.106 -6.303 1.00 29.69 188 TRP A N 1
ATOM 1520 C CA . TRP A 1 188 ? 3.127 -16.939 -5.425 1.00 29.69 188 TRP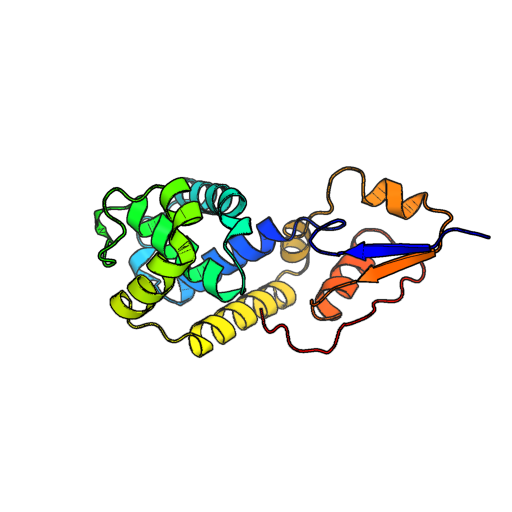 A CA 1
ATOM 1521 C C . TRP A 1 188 ? 1.816 -16.168 -5.539 1.00 29.69 188 TRP A C 1
ATOM 1523 O O . TRP A 1 188 ? 1.680 -15.229 -6.312 1.00 29.69 188 TRP A O 1
ATOM 1533 N N . LYS A 1 189 ? 0.809 -16.644 -4.792 1.00 25.28 189 LYS A N 1
ATOM 1534 C CA . LYS A 1 189 ? -0.329 -15.809 -4.402 1.00 25.28 189 LYS A CA 1
ATOM 1535 C C . LYS A 1 189 ? 0.237 -14.719 -3.490 1.00 25.28 189 LYS A C 1
ATOM 1537 O O . LYS A 1 189 ? 0.368 -14.959 -2.288 1.00 25.28 189 LYS A O 1
ATOM 1542 N N . CYS A 1 190 ? 0.652 -13.597 -4.072 1.00 36.00 190 CYS A N 1
ATOM 1543 C CA . CYS A 1 190 ? 0.694 -12.342 -3.336 1.00 36.00 190 CYS A CA 1
ATOM 1544 C C . CYS A 1 190 ? -0.742 -11.952 -2.989 1.00 36.00 190 CYS A C 1
ATOM 1546 O O . CYS A 1 190 ? -1.622 -12.085 -3.863 1.00 36.00 190 CYS A O 1
#

InterPro domains:
  IPR036412 HAD-like superfamily [SSF56784] (3-184)

Radius of gyration: 18.3 Å; chains: 1; bounding box: 42×36×51 Å

pLDDT: mean 84.57, std 17.29, range [25.28, 98.31]